Protein AF-A0A1G5ERD1-F1 (afdb_monomer_lite)

Structure (mmCIF, N/CA/C/O backbone):
data_AF-A0A1G5ERD1-F1
#
_entry.id   AF-A0A1G5ERD1-F1
#
loop_
_atom_site.group_PDB
_atom_site.id
_atom_site.type_symbol
_atom_site.label_atom_id
_atom_site.label_alt_id
_atom_site.label_comp_id
_atom_site.label_asym_id
_atom_site.label_entity_id
_atom_site.label_seq_id
_atom_site.pdbx_PDB_ins_code
_atom_site.Cartn_x
_atom_site.Cartn_y
_atom_site.Cartn_z
_atom_site.occupancy
_atom_site.B_iso_or_equiv
_atom_site.auth_seq_id
_atom_site.auth_comp_id
_atom_site.auth_asym_id
_atom_site.auth_atom_id
_atom_site.pdbx_PDB_model_num
ATOM 1 N N . MET A 1 1 ? -41.314 -7.643 -5.367 1.00 36.62 1 MET A N 1
ATOM 2 C CA . MET A 1 1 ? -40.187 -8.475 -4.897 1.00 36.62 1 MET A CA 1
ATOM 3 C C . MET A 1 1 ? -38.957 -7.588 -4.848 1.00 36.62 1 MET A C 1
ATOM 5 O O . MET A 1 1 ? -38.538 -7.130 -5.901 1.00 36.62 1 MET A O 1
ATOM 9 N N . LYS A 1 2 ? -38.443 -7.260 -3.657 1.00 39.53 2 LYS A N 1
ATOM 10 C CA . LYS A 1 2 ? -37.103 -6.669 -3.542 1.00 39.53 2 LYS A CA 1
ATOM 11 C C . LYS A 1 2 ? -36.121 -7.793 -3.861 1.00 39.53 2 LYS A C 1
ATOM 13 O O . LYS A 1 2 ? -36.218 -8.847 -3.242 1.00 39.53 2 LYS A O 1
ATOM 18 N N . SER A 1 3 ? -35.277 -7.614 -4.871 1.00 38.62 3 SER A N 1
ATOM 19 C CA . SER A 1 3 ? -34.188 -8.547 -5.144 1.00 38.62 3 SER A CA 1
ATOM 20 C C . SER A 1 3 ? -33.266 -8.548 -3.931 1.00 38.62 3 SER A C 1
ATOM 22 O O . SER A 1 3 ? -32.697 -7.508 -3.602 1.00 38.62 3 SER A O 1
ATOM 24 N N . GLU A 1 4 ? -33.150 -9.686 -3.255 1.00 46.94 4 GLU A N 1
ATOM 25 C CA . GLU A 1 4 ? -32.062 -9.937 -2.315 1.00 46.94 4 GLU A CA 1
ATOM 26 C C . GLU A 1 4 ? -30.774 -9.937 -3.142 1.00 46.94 4 GLU A C 1
ATOM 28 O O . GLU A 1 4 ? -30.426 -10.922 -3.793 1.00 46.94 4 GLU A O 1
ATOM 33 N N . GLY A 1 5 ? -30.133 -8.768 -3.219 1.00 47.47 5 GLY A N 1
ATOM 34 C CA . GLY A 1 5 ? -28.784 -8.648 -3.751 1.00 47.47 5 GLY A CA 1
ATOM 35 C C . GLY A 1 5 ? -27.838 -9.554 -2.958 1.00 47.47 5 GLY A C 1
ATOM 36 O O . GLY A 1 5 ? -28.141 -9.905 -1.812 1.00 47.47 5 GLY A O 1
ATOM 37 N N . PRO A 1 6 ? -26.714 -9.982 -3.551 1.00 52.47 6 PRO A N 1
ATOM 38 C CA . PRO A 1 6 ? -25.772 -10.851 -2.865 1.00 52.47 6 PRO A CA 1
ATOM 39 C C . PRO A 1 6 ? -25.321 -10.195 -1.555 1.00 52.47 6 PRO A C 1
ATOM 41 O O . PRO A 1 6 ? -24.731 -9.118 -1.555 1.00 52.47 6 PRO A O 1
ATOM 44 N N . ILE A 1 7 ? -25.612 -10.859 -0.434 1.00 71.62 7 ILE A N 1
ATOM 45 C CA . ILE A 1 7 ? -25.153 -10.450 0.894 1.00 71.62 7 ILE A CA 1
ATOM 46 C C . ILE A 1 7 ? -23.623 -10.396 0.855 1.00 71.62 7 ILE A C 1
ATOM 48 O O . ILE A 1 7 ? -22.967 -11.386 0.524 1.00 71.62 7 ILE A O 1
ATOM 52 N N . PHE A 1 8 ? -23.050 -9.237 1.174 1.00 88.12 8 PHE A N 1
ATOM 53 C CA . PHE A 1 8 ? -21.606 -9.055 1.223 1.00 88.12 8 PHE A CA 1
ATOM 54 C C . PHE A 1 8 ? -20.972 -9.997 2.265 1.00 88.12 8 PHE A C 1
ATOM 56 O O . PHE A 1 8 ? -21.160 -9.828 3.471 1.00 88.12 8 PHE A O 1
ATOM 63 N N . ASP A 1 9 ? -20.204 -10.992 1.808 1.00 93.81 9 ASP A N 1
ATOM 64 C CA . ASP A 1 9 ? -19.512 -11.938 2.691 1.00 93.81 9 ASP A CA 1
ATOM 65 C C . ASP A 1 9 ? -18.189 -11.346 3.209 1.00 93.81 9 ASP A C 1
ATOM 67 O O . ASP A 1 9 ? -17.162 -11.309 2.518 1.00 93.81 9 ASP A O 1
ATOM 71 N N . ILE A 1 10 ? -18.218 -10.900 4.467 1.00 95.44 10 ILE A N 1
ATOM 72 C CA . ILE A 1 10 ? -17.070 -10.316 5.170 1.00 95.44 10 ILE A CA 1
ATOM 73 C C . ILE A 1 10 ? -15.930 -11.334 5.350 1.00 95.44 10 ILE A C 1
ATOM 75 O O . ILE A 1 10 ? -14.756 -10.964 5.278 1.00 95.44 10 ILE A O 1
ATOM 79 N N . ASN A 1 11 ? -16.231 -12.617 5.561 1.00 95.25 11 ASN A N 1
ATOM 80 C CA . ASN A 1 11 ? -15.196 -13.625 5.794 1.00 95.25 11 ASN A CA 1
ATOM 81 C C . ASN A 1 11 ? -14.433 -13.937 4.505 1.00 95.25 11 ASN A C 1
ATOM 83 O O . ASN A 1 11 ? -13.198 -13.993 4.516 1.00 95.25 11 ASN A O 1
ATOM 87 N N . GLU A 1 12 ? -15.149 -14.083 3.387 1.00 95.75 12 GLU A N 1
ATOM 88 C CA . GLU A 1 12 ? -14.510 -14.256 2.081 1.00 95.75 12 GLU A CA 1
ATOM 89 C C . GLU A 1 12 ? -13.732 -12.995 1.683 1.00 95.75 12 GLU A C 1
ATOM 91 O O . GLU A 1 12 ? -12.603 -13.096 1.197 1.00 95.75 12 GLU A O 1
ATOM 96 N N . PHE A 1 13 ? -14.257 -11.799 1.982 1.00 96.69 13 PHE A N 1
ATOM 97 C CA . PHE A 1 13 ? -13.517 -10.549 1.811 1.00 96.69 13 PHE A CA 1
ATOM 98 C C . PHE A 1 13 ? -12.154 -10.588 2.521 1.00 96.69 13 PHE A C 1
ATOM 100 O O . PHE A 1 13 ? -11.119 -10.420 1.872 1.00 96.69 13 PHE A O 1
ATOM 107 N N . ILE A 1 14 ? -12.138 -10.867 3.831 1.00 96.56 14 ILE A N 1
ATOM 108 C CA . ILE A 1 14 ? -10.914 -10.889 4.651 1.00 96.56 14 ILE A CA 1
ATOM 109 C C . ILE A 1 14 ? -9.913 -11.922 4.128 1.00 96.56 14 ILE A C 1
ATOM 111 O O . ILE A 1 14 ? -8.711 -11.654 4.070 1.00 96.56 14 ILE A O 1
ATOM 115 N N . LYS A 1 15 ? -10.395 -13.098 3.719 1.00 94.94 15 LYS A N 1
ATOM 116 C CA . LYS A 1 15 ? -9.560 -14.158 3.144 1.00 94.94 15 LYS A CA 1
ATOM 117 C C . LYS A 1 15 ? -8.870 -13.715 1.850 1.00 94.94 15 LYS A C 1
ATOM 119 O O . LYS A 1 15 ? -7.717 -14.082 1.639 1.00 94.94 15 LYS A O 1
ATOM 124 N N . VAL A 1 16 ? -9.544 -12.925 1.013 1.00 95.06 16 VAL A N 1
ATOM 125 C CA . VAL A 1 16 ? -9.010 -12.439 -0.271 1.00 95.06 16 VAL A CA 1
ATOM 126 C C . VAL A 1 16 ? -8.024 -11.279 -0.105 1.00 95.06 16 VAL A C 1
ATOM 128 O O . VAL A 1 16 ? -7.072 -11.173 -0.889 1.00 95.06 16 VAL A O 1
ATOM 131 N N . VAL A 1 17 ? -8.255 -10.381 0.858 1.00 96.75 17 VAL A N 1
ATOM 132 C CA . VAL A 1 17 ? -7.428 -9.171 1.032 1.00 96.75 17 VAL A CA 1
ATOM 133 C C . VAL A 1 17 ? -6.271 -9.358 2.009 1.00 96.75 17 VAL A C 1
ATOM 135 O O . VAL A 1 17 ? -5.269 -8.653 1.898 1.00 96.75 17 VAL A O 1
ATOM 138 N N . GLY A 1 18 ? -6.380 -10.297 2.949 1.00 96.25 18 GLY A N 1
ATOM 139 C CA . GLY A 1 18 ? -5.345 -10.555 3.942 1.00 96.25 18 GLY A CA 1
ATOM 140 C C . GLY A 1 18 ? -4.094 -11.191 3.336 1.00 96.25 18 GLY A C 1
ATOM 141 O O . GLY A 1 18 ? -4.153 -12.270 2.749 1.00 96.25 18 GLY A O 1
ATOM 142 N N . ILE A 1 19 ? -2.933 -10.569 3.550 1.00 93.81 19 ILE A N 1
ATOM 143 C CA . ILE A 1 19 ? -1.634 -11.132 3.180 1.00 93.81 19 ILE A CA 1
ATOM 144 C C . ILE A 1 19 ? -1.072 -11.887 4.381 1.00 93.81 19 ILE A C 1
ATOM 146 O O . ILE A 1 19 ? -0.784 -11.322 5.437 1.00 93.81 19 ILE A O 1
ATOM 150 N N . LYS A 1 20 ? -0.925 -13.202 4.224 1.00 90.12 20 LYS A N 1
ATOM 151 C CA . LYS A 1 20 ? -0.370 -14.091 5.248 1.00 90.12 20 LYS A CA 1
ATOM 152 C C . LYS A 1 20 ? 0.878 -14.767 4.717 1.00 90.12 20 LYS A C 1
ATOM 154 O O . LYS A 1 20 ? 0.812 -15.422 3.677 1.00 90.12 20 LYS A O 1
ATOM 159 N N . ARG A 1 21 ? 1.967 -14.672 5.480 1.00 87.25 21 ARG A N 1
ATOM 160 C CA . ARG A 1 21 ? 3.176 -15.458 5.237 1.00 87.25 21 ARG A CA 1
ATOM 161 C C . ARG A 1 21 ? 2.872 -16.946 5.315 1.00 87.25 21 ARG A C 1
ATOM 163 O O . ARG A 1 21 ? 2.161 -17.411 6.208 1.00 87.25 21 ARG A O 1
ATOM 170 N N . GLU A 1 22 ? 3.432 -17.686 4.379 1.00 84.56 22 GLU A N 1
ATOM 171 C CA . GLU A 1 22 ? 3.429 -19.137 4.373 1.00 84.56 22 GLU A CA 1
ATOM 172 C C . GLU A 1 22 ? 4.562 -19.668 5.249 1.00 84.56 22 GLU A C 1
ATOM 174 O O . GLU A 1 22 ? 5.554 -18.986 5.497 1.00 84.56 22 GLU A O 1
ATOM 179 N N . LYS A 1 23 ? 4.451 -20.920 5.711 1.00 83.19 23 LYS A N 1
ATOM 180 C CA . LYS A 1 23 ? 5.480 -21.540 6.570 1.00 83.19 23 LYS A CA 1
ATOM 181 C C . LYS A 1 23 ? 6.877 -21.543 5.934 1.00 83.19 23 LYS A C 1
ATOM 183 O O . LYS A 1 23 ? 7.867 -21.553 6.655 1.00 83.19 23 LYS A O 1
ATOM 188 N N . LYS A 1 24 ? 6.943 -21.556 4.600 1.00 80.69 24 LYS A N 1
ATOM 189 C CA . LYS A 1 24 ? 8.184 -21.531 3.814 1.00 80.69 24 LYS A CA 1
ATOM 190 C C . LYS A 1 24 ? 8.764 -20.124 3.626 1.00 80.69 24 LYS A C 1
ATOM 192 O O . LYS A 1 24 ? 9.918 -20.017 3.227 1.00 80.69 24 LYS A O 1
ATOM 197 N N . ASP A 1 25 ? 7.997 -19.067 3.897 1.00 82.38 25 ASP A N 1
ATOM 198 C CA . ASP A 1 25 ? 8.463 -17.698 3.696 1.00 82.38 25 ASP A CA 1
ATOM 199 C C . ASP A 1 25 ? 9.428 -17.326 4.815 1.00 82.38 25 ASP A C 1
ATOM 201 O O . ASP A 1 25 ? 9.029 -17.202 5.975 1.00 82.38 25 ASP A O 1
ATOM 205 N N . THR A 1 26 ? 10.691 -17.069 4.484 1.00 84.44 26 THR A N 1
ATOM 206 C CA . THR A 1 26 ? 11.661 -16.500 5.438 1.00 84.44 26 THR A CA 1
ATOM 207 C C . THR A 1 26 ? 11.777 -14.980 5.321 1.00 84.44 26 THR A C 1
ATOM 209 O O . THR A 1 26 ? 12.588 -14.374 6.018 1.00 84.44 26 THR A O 1
ATOM 212 N N . CYS A 1 27 ? 11.000 -14.374 4.424 1.00 84.25 27 CYS A N 1
ATOM 213 C CA . CYS A 1 27 ? 11.093 -12.973 4.046 1.00 84.25 27 CYS A CA 1
ATOM 214 C C . CYS A 1 27 ? 10.067 -12.066 4.749 1.00 84.25 27 CYS A C 1
ATOM 216 O O . CYS A 1 27 ? 9.188 -12.547 5.468 1.00 84.25 27 CYS A O 1
ATOM 218 N N . GLU A 1 28 ? 10.209 -10.746 4.594 1.00 87.56 28 GLU A N 1
ATOM 219 C CA . GLU A 1 28 ? 9.214 -9.773 5.068 1.00 87.56 28 GLU A CA 1
ATOM 220 C C . GLU A 1 28 ? 7.888 -9.916 4.293 1.00 87.56 28 GLU A C 1
ATOM 222 O O . GLU A 1 28 ? 7.861 -10.456 3.186 1.00 87.56 28 GLU A O 1
ATOM 227 N N . PHE A 1 29 ? 6.772 -9.473 4.881 1.00 90.19 29 PHE A N 1
ATOM 228 C CA . PHE A 1 29 ? 5.437 -9.641 4.281 1.00 90.19 29 PHE A CA 1
ATOM 229 C C . PHE A 1 29 ? 5.320 -8.931 2.932 1.0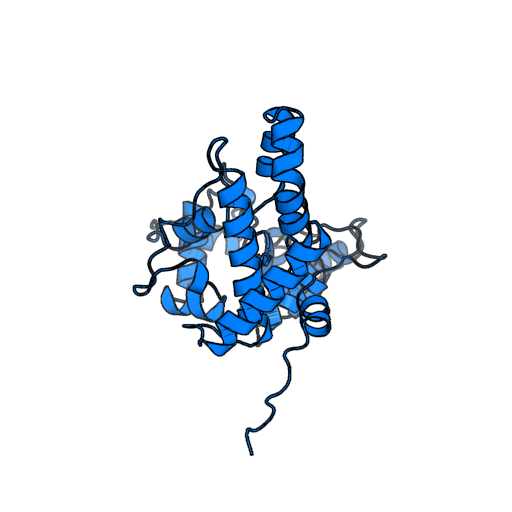0 90.19 29 PHE A C 1
ATOM 231 O O . PHE A 1 29 ? 4.645 -9.414 2.030 1.00 90.19 29 PHE A O 1
ATOM 238 N N . GLU A 1 30 ? 5.989 -7.797 2.806 1.00 89.31 30 GLU A N 1
ATOM 239 C CA . GLU A 1 30 ? 6.035 -6.939 1.638 1.00 89.31 30 GLU A CA 1
ATOM 240 C C . GLU A 1 30 ? 6.616 -7.708 0.451 1.00 89.31 30 GLU A C 1
ATOM 242 O O . GLU A 1 30 ? 6.049 -7.708 -0.632 1.00 89.31 30 GLU A O 1
ATOM 247 N N . VAL A 1 31 ? 7.698 -8.458 0.653 1.00 89.62 31 VAL A N 1
ATOM 248 C CA . VAL A 1 31 ? 8.398 -9.156 -0.435 1.00 89.62 31 VAL A CA 1
ATOM 249 C C . VAL A 1 31 ? 7.926 -10.600 -0.645 1.00 89.62 31 VAL A C 1
ATOM 251 O O . VAL A 1 31 ? 8.572 -11.346 -1.379 1.00 89.62 31 VAL A O 1
ATOM 254 N N . CYS A 1 32 ? 6.827 -11.026 -0.015 1.00 91.44 32 CYS A N 1
ATOM 255 C CA . CYS A 1 32 ? 6.289 -12.374 -0.215 1.00 91.44 32 CYS A CA 1
ATOM 256 C C . CYS A 1 32 ? 5.595 -12.528 -1.582 1.00 91.44 32 CYS A C 1
ATOM 258 O O . CYS A 1 32 ? 5.207 -11.548 -2.222 1.00 91.44 32 CYS A O 1
ATOM 260 N N . GLU A 1 33 ? 5.386 -13.775 -2.015 1.00 91.56 33 GLU A N 1
ATOM 261 C CA . GLU A 1 33 ? 4.683 -14.089 -3.270 1.00 91.56 33 GLU A CA 1
ATOM 262 C C . GLU A 1 33 ? 3.277 -13.472 -3.294 1.00 91.56 33 GLU A C 1
ATOM 264 O O . GLU A 1 33 ? 2.935 -12.752 -4.230 1.00 91.56 33 GLU A O 1
ATOM 269 N N . LYS A 1 34 ? 2.509 -13.633 -2.208 1.00 92.06 34 LYS A N 1
ATOM 270 C CA . LYS A 1 34 ? 1.136 -13.112 -2.092 1.00 92.06 34 LYS A CA 1
ATOM 271 C C . LYS A 1 34 ? 1.041 -11.595 -2.191 1.00 92.06 34 LYS A C 1
ATOM 273 O O . LYS A 1 34 ? 0.055 -11.080 -2.715 1.00 92.06 34 LYS A O 1
ATOM 278 N N . ALA A 1 35 ? 2.035 -10.865 -1.687 1.00 92.94 35 ALA A N 1
ATOM 279 C CA . ALA A 1 35 ? 2.071 -9.415 -1.835 1.00 92.94 35 ALA A CA 1
ATOM 280 C C . ALA A 1 35 ? 2.231 -9.034 -3.315 1.00 92.94 35 ALA A C 1
ATOM 282 O O . ALA A 1 35 ? 1.465 -8.208 -3.812 1.00 92.94 35 ALA A O 1
ATOM 283 N N . MET A 1 36 ? 3.122 -9.711 -4.048 1.00 93.88 36 MET A N 1
ATOM 284 C CA . MET A 1 36 ? 3.298 -9.498 -5.490 1.00 93.88 36 MET A CA 1
ATOM 285 C C . MET A 1 36 ? 2.070 -9.929 -6.303 1.00 93.88 36 MET A C 1
ATOM 287 O O . MET A 1 36 ? 1.649 -9.208 -7.204 1.00 93.88 36 MET A O 1
ATOM 291 N N . GLU A 1 37 ? 1.453 -11.065 -5.974 1.00 92.81 37 GLU A N 1
ATOM 292 C CA . GLU A 1 37 ? 0.194 -11.513 -6.589 1.00 92.81 37 GLU A CA 1
ATOM 293 C C . GLU A 1 37 ? -0.935 -10.506 -6.354 1.00 92.81 37 GLU A C 1
ATOM 295 O O . GLU A 1 37 ? -1.744 -10.245 -7.246 1.00 92.81 37 GLU A O 1
ATOM 300 N N . SER A 1 38 ? -0.975 -9.870 -5.176 1.00 93.31 38 SER A N 1
ATOM 301 C CA . SER A 1 38 ? -1.969 -8.835 -4.888 1.00 93.31 38 SER A CA 1
ATOM 302 C C . SER A 1 38 ? -1.866 -7.642 -5.842 1.00 93.31 38 SER A C 1
ATOM 304 O O . SER A 1 38 ? -2.889 -7.033 -6.153 1.00 93.31 38 SER A O 1
ATOM 306 N N . TYR A 1 39 ? -0.674 -7.349 -6.373 1.00 93.25 39 TYR A N 1
ATOM 307 C CA . TYR A 1 39 ? -0.472 -6.271 -7.340 1.00 93.25 39 TYR A CA 1
ATOM 308 C C . TYR A 1 39 ? -1.073 -6.575 -8.700 1.00 93.25 39 TYR A C 1
ATOM 310 O O . TYR A 1 39 ? -1.522 -5.656 -9.370 1.00 93.25 39 TYR A O 1
ATOM 318 N N . GLN A 1 40 ? -1.207 -7.843 -9.087 1.00 91.81 40 GLN A N 1
ATOM 319 C CA . GLN A 1 40 ? -1.880 -8.200 -10.341 1.00 91.81 40 GLN A CA 1
ATOM 320 C C . GLN A 1 40 ? -3.383 -7.858 -10.328 1.00 91.81 40 GLN A C 1
ATOM 322 O O . GLN A 1 40 ? -4.023 -7.859 -11.377 1.00 91.81 40 GLN A O 1
ATOM 327 N N . LYS A 1 41 ? -3.951 -7.515 -9.159 1.00 91.81 41 LYS A N 1
ATOM 328 C CA . LYS A 1 41 ? -5.316 -6.978 -9.027 1.00 91.81 41 LYS A CA 1
ATOM 329 C C . LYS A 1 41 ? -5.429 -5.515 -9.492 1.00 91.81 41 LYS A C 1
ATOM 331 O O . LYS A 1 41 ? -6.538 -5.016 -9.649 1.00 91.81 41 LYS A O 1
ATOM 336 N N . TYR A 1 42 ? -4.305 -4.830 -9.703 1.00 93.44 42 TYR A N 1
ATOM 337 C CA . TYR A 1 42 ? -4.240 -3.420 -10.073 1.00 93.44 42 TYR A CA 1
ATOM 338 C C . TYR A 1 42 ? -4.290 -3.281 -11.597 1.00 93.44 42 TYR A C 1
ATOM 340 O O . TYR A 1 42 ? -3.564 -4.012 -12.278 1.00 93.44 42 TYR A O 1
ATOM 348 N N . PRO A 1 43 ? -5.075 -2.338 -12.154 1.00 91.56 43 PRO A N 1
ATOM 349 C CA . PRO A 1 43 ? -5.179 -2.145 -13.600 1.00 91.56 43 PRO A CA 1
ATOM 350 C C . PRO A 1 43 ? -3.825 -2.052 -14.323 1.00 91.56 43 PRO A C 1
ATOM 352 O O . PRO A 1 43 ? -3.603 -2.762 -15.306 1.00 91.56 43 PRO A O 1
ATOM 355 N N . CYS A 1 44 ? -2.888 -1.271 -13.781 1.00 89.81 44 CYS A N 1
ATOM 356 C CA . CYS A 1 44 ? -1.553 -1.057 -14.352 1.00 89.81 44 CYS A CA 1
ATOM 357 C C . CYS A 1 44 ? -0.656 -2.308 -14.372 1.00 89.81 44 CYS A C 1
ATOM 359 O O . CYS A 1 44 ? 0.262 -2.409 -15.192 1.00 89.81 44 CYS A O 1
ATOM 361 N N . TYR A 1 45 ? -0.920 -3.278 -13.492 1.00 91.38 45 TYR A N 1
ATOM 362 C CA . TYR A 1 45 ? -0.110 -4.489 -13.352 1.00 91.38 45 TYR A CA 1
ATOM 363 C C . TYR A 1 45 ? -0.851 -5.769 -13.755 1.00 91.38 45 TYR A C 1
ATOM 365 O O . TYR A 1 45 ? -0.294 -6.861 -13.671 1.00 91.38 45 TYR A O 1
ATOM 373 N N . ALA A 1 46 ? -2.084 -5.662 -14.253 1.00 87.06 46 ALA A N 1
ATOM 374 C CA . ALA A 1 46 ? -2.892 -6.819 -14.631 1.00 87.06 46 ALA A CA 1
ATOM 375 C C . ALA A 1 46 ? -2.343 -7.578 -15.856 1.00 87.06 46 ALA A C 1
ATOM 377 O O . ALA A 1 46 ? -2.634 -8.760 -16.037 1.00 87.06 46 ALA A O 1
ATOM 378 N N . LYS A 1 47 ? -1.562 -6.916 -16.726 1.00 87.12 47 LYS A N 1
ATOM 379 C CA . LYS A 1 47 ? -1.040 -7.505 -17.972 1.00 87.12 47 LYS A CA 1
ATOM 380 C C . LYS A 1 47 ? 0.472 -7.356 -18.087 1.00 87.12 47 LYS A C 1
ATOM 382 O O . LYS A 1 47 ? 1.015 -6.266 -17.950 1.00 87.12 47 LYS A O 1
ATOM 387 N N . GLY A 1 48 ? 1.154 -8.457 -18.404 1.00 89.69 48 GLY A N 1
ATOM 388 C CA . GLY A 1 48 ? 2.601 -8.479 -18.649 1.00 89.69 48 GLY A CA 1
ATOM 389 C C . GLY A 1 48 ? 3.474 -8.466 -17.392 1.00 89.69 48 GLY A C 1
ATOM 390 O O . GLY A 1 48 ? 4.684 -8.655 -17.515 1.00 89.69 48 GLY A O 1
ATOM 391 N N . TRP A 1 49 ? 2.876 -8.304 -16.208 1.00 94.62 49 TRP A N 1
ATOM 392 C CA . TRP A 1 49 ? 3.557 -8.387 -14.922 1.00 94.62 49 TRP A CA 1
ATOM 393 C C . TRP A 1 49 ? 3.330 -9.740 -14.258 1.00 94.62 49 TRP A C 1
ATOM 395 O O . TRP A 1 49 ? 2.226 -10.289 -14.289 1.00 94.62 49 TRP A O 1
ATOM 405 N N . ARG A 1 50 ? 4.377 -10.273 -13.632 1.00 94.88 50 ARG A N 1
ATOM 406 C CA . ARG A 1 50 ? 4.303 -11.527 -12.878 1.00 94.88 50 ARG A CA 1
ATOM 407 C C . ARG A 1 50 ? 5.233 -11.507 -11.666 1.00 94.88 50 ARG A C 1
ATOM 409 O O . ARG A 1 50 ? 6.316 -10.920 -11.760 1.00 94.88 50 ARG A O 1
ATOM 416 N N . PRO A 1 51 ? 4.861 -12.174 -10.565 1.00 93.75 51 PRO A N 1
ATOM 417 C CA . PRO A 1 51 ? 5.785 -12.465 -9.483 1.00 93.75 51 PRO A CA 1
ATOM 418 C C . PRO A 1 51 ? 6.944 -13.334 -9.980 1.00 93.75 51 PRO A C 1
ATOM 420 O O . PRO A 1 51 ? 6.761 -14.267 -10.767 1.00 93.75 51 PRO A O 1
ATOM 423 N N . VAL A 1 52 ? 8.154 -13.042 -9.515 1.00 91.56 52 VAL A N 1
ATOM 424 C CA . VAL A 1 52 ? 9.314 -13.924 -9.663 1.00 91.56 52 VAL A CA 1
ATOM 425 C C . VAL A 1 52 ? 10.058 -14.009 -8.350 1.00 91.56 52 VAL A C 1
ATOM 427 O O . VAL A 1 52 ? 10.351 -12.989 -7.732 1.00 91.56 52 VAL A O 1
ATOM 430 N N . GLN A 1 53 ? 10.409 -15.226 -7.946 1.00 89.75 53 GLN A N 1
ATOM 431 C CA . GLN A 1 53 ? 11.295 -15.427 -6.811 1.00 89.75 53 GLN A CA 1
ATOM 432 C C . GLN A 1 53 ? 12.669 -14.833 -7.139 1.00 89.75 53 GLN A C 1
ATOM 434 O O . GLN A 1 53 ? 13.333 -15.248 -8.099 1.00 89.75 53 GLN A O 1
ATOM 439 N N . PHE A 1 54 ? 13.082 -13.847 -6.351 1.00 89.38 54 PHE A N 1
ATOM 440 C CA . PHE A 1 54 ? 14.332 -13.130 -6.520 1.00 89.38 54 PHE A CA 1
ATOM 441 C C . PHE A 1 54 ? 14.760 -12.498 -5.193 1.00 89.38 54 PHE A C 1
ATOM 443 O O . PHE A 1 54 ? 14.119 -11.580 -4.697 1.00 89.38 54 PHE A O 1
ATOM 450 N N . GLN A 1 55 ? 15.867 -12.979 -4.623 1.00 84.31 55 GLN A N 1
ATOM 451 C CA . GLN A 1 55 ? 16.359 -12.515 -3.318 1.00 84.31 55 GLN A CA 1
ATOM 452 C C . GLN A 1 55 ? 17.386 -11.375 -3.411 1.00 84.31 55 GLN A C 1
ATOM 454 O O . GLN A 1 55 ? 18.015 -11.020 -2.416 1.00 84.31 55 GLN A O 1
ATOM 459 N N . GLY A 1 56 ? 17.625 -10.843 -4.611 1.00 83.62 56 GLY A N 1
ATOM 460 C CA . GLY A 1 56 ? 18.432 -9.640 -4.803 1.00 83.62 56 GLY A CA 1
ATOM 461 C C . GLY A 1 56 ? 17.585 -8.373 -4.689 1.00 83.62 56 GLY A C 1
ATOM 462 O O . GLY A 1 56 ? 16.361 -8.425 -4.606 1.00 83.62 56 GLY A O 1
ATOM 463 N N . SER A 1 57 ? 18.234 -7.212 -4.731 1.00 85.38 57 SER A N 1
ATOM 464 C CA . SER A 1 57 ? 17.524 -5.933 -4.845 1.00 85.38 57 SER A CA 1
ATOM 465 C C . SER A 1 57 ? 16.990 -5.706 -6.267 1.00 85.38 57 SER A C 1
ATOM 467 O O . SER A 1 57 ? 17.493 -6.299 -7.220 1.00 85.38 57 SER A O 1
ATOM 469 N N . VAL A 1 58 ? 16.035 -4.784 -6.442 1.00 88.56 58 VAL A N 1
ATOM 470 C CA . VAL A 1 58 ? 15.604 -4.313 -7.779 1.00 88.56 58 VAL A CA 1
ATOM 471 C C . VAL A 1 58 ? 16.806 -3.870 -8.626 1.00 88.56 58 VAL A C 1
ATOM 473 O O . VAL A 1 58 ? 16.888 -4.206 -9.802 1.00 88.56 58 VAL A O 1
ATOM 476 N N . PHE A 1 59 ? 17.795 -3.221 -8.004 1.00 86.81 59 PHE A N 1
ATOM 477 C CA . PHE A 1 59 ? 19.065 -2.884 -8.648 1.00 86.81 59 PHE A CA 1
ATOM 478 C C . PHE A 1 59 ? 19.787 -4.136 -9.176 1.00 86.81 59 PHE A C 1
ATOM 480 O O . PHE A 1 59 ? 20.133 -4.208 -10.349 1.00 86.81 59 PHE A O 1
ATOM 487 N N . ASN A 1 60 ? 19.949 -5.182 -8.357 1.00 87.44 60 ASN A N 1
ATOM 488 C CA . ASN A 1 60 ? 20.544 -6.435 -8.839 1.00 87.44 60 ASN A CA 1
ATOM 489 C C . ASN A 1 60 ? 19.737 -7.043 -9.992 1.00 87.44 60 ASN A C 1
ATOM 491 O O . ASN A 1 60 ? 20.321 -7.615 -10.906 1.00 87.44 60 ASN A O 1
ATOM 495 N N . TYR A 1 61 ? 18.410 -6.912 -9.980 1.00 88.19 61 TYR A N 1
ATOM 496 C CA . TYR A 1 61 ? 17.589 -7.412 -11.077 1.00 88.19 61 TYR A CA 1
ATOM 497 C C . TYR A 1 61 ? 17.874 -6.688 -12.397 1.00 88.19 61 TYR A C 1
ATOM 499 O O . TYR A 1 61 ? 17.882 -7.334 -13.439 1.00 88.19 61 TYR A O 1
ATOM 507 N N . PHE A 1 62 ? 18.127 -5.380 -12.385 1.00 86.44 62 PHE A N 1
ATOM 508 C CA . PHE A 1 62 ? 18.428 -4.636 -13.610 1.00 86.44 62 PHE A CA 1
ATOM 509 C C . PHE A 1 62 ? 19.824 -4.924 -14.165 1.00 86.44 62 PHE A C 1
ATOM 511 O O . PHE A 1 62 ? 19.975 -4.981 -15.385 1.00 86.44 62 PHE A O 1
ATOM 518 N N . HIS A 1 63 ? 20.811 -5.183 -13.304 1.00 84.44 63 HIS A N 1
ATOM 519 C CA . HIS A 1 63 ? 22.221 -5.209 -13.728 1.00 84.44 63 HIS A CA 1
ATOM 520 C C . HIS A 1 63 ? 22.864 -6.586 -13.770 1.00 84.44 63 HIS A C 1
ATOM 522 O O . HIS A 1 63 ? 23.870 -6.753 -14.450 1.00 84.44 63 HIS A O 1
ATOM 528 N N . CYS A 1 64 ? 22.298 -7.579 -13.090 1.00 87.31 64 CYS A N 1
ATOM 529 C CA . CYS A 1 64 ? 22.836 -8.928 -13.168 1.00 87.31 64 CYS A CA 1
ATOM 530 C C . CYS A 1 64 ? 22.480 -9.598 -14.502 1.00 87.31 64 CYS A C 1
ATOM 532 O O . CYS A 1 64 ? 21.368 -9.417 -15.022 1.00 87.31 64 CYS A O 1
ATOM 534 N N . THR A 1 65 ? 23.392 -10.432 -15.004 1.00 87.69 65 THR A N 1
ATOM 535 C CA . THR A 1 65 ? 23.142 -11.378 -16.103 1.00 87.69 65 THR A CA 1
ATOM 536 C C . THR A 1 65 ? 22.072 -12.398 -15.714 1.00 87.69 65 THR A C 1
ATOM 538 O O . THR A 1 65 ? 21.685 -12.514 -14.547 1.00 87.69 65 THR A O 1
ATOM 541 N N . GLU A 1 66 ? 21.551 -13.159 -16.676 1.00 85.50 66 GLU A N 1
ATOM 542 C CA . GLU A 1 66 ? 20.557 -14.186 -16.359 1.00 85.50 66 GLU A CA 1
ATOM 543 C C . GLU A 1 66 ? 21.143 -15.272 -15.437 1.00 85.50 66 GLU A C 1
ATOM 545 O O . GLU A 1 66 ? 20.482 -15.714 -14.492 1.00 85.50 66 GLU A O 1
ATOM 550 N N . GLU A 1 67 ? 22.400 -15.655 -15.663 1.00 87.69 67 GLU A N 1
ATOM 551 C CA . GLU A 1 67 ? 23.166 -16.593 -14.841 1.00 87.69 67 GLU A CA 1
ATOM 552 C C . GLU A 1 67 ? 23.325 -16.076 -13.408 1.00 87.69 67 GLU A C 1
ATOM 554 O O . GLU A 1 67 ? 23.016 -16.782 -12.444 1.00 87.69 67 GLU A O 1
ATOM 559 N N . GLU A 1 68 ? 23.722 -14.814 -13.246 1.00 88.75 68 GLU A N 1
ATOM 560 C CA . GLU A 1 68 ? 23.841 -14.183 -11.933 1.00 88.75 68 GLU A CA 1
ATOM 561 C C . GLU A 1 68 ? 22.483 -14.098 -11.229 1.00 88.75 68 GLU A C 1
ATOM 563 O O . GLU A 1 68 ? 22.387 -14.398 -10.036 1.00 88.75 68 GLU A O 1
ATOM 568 N N . ARG A 1 69 ? 21.402 -13.777 -11.956 1.00 87.25 69 ARG A N 1
ATOM 569 C CA . ARG A 1 69 ? 20.038 -13.753 -11.401 1.00 87.25 69 ARG A CA 1
ATOM 570 C C . ARG A 1 69 ? 19.602 -15.120 -10.883 1.00 87.25 69 ARG A C 1
ATOM 572 O O . ARG A 1 69 ? 18.934 -15.184 -9.849 1.00 87.25 69 ARG A O 1
ATOM 579 N N . LYS A 1 70 ? 19.992 -16.216 -11.547 1.00 85.38 70 LYS A N 1
ATOM 580 C CA . LYS A 1 70 ? 19.704 -17.588 -11.082 1.00 85.38 70 LYS A CA 1
ATOM 581 C C . LYS A 1 70 ? 20.331 -17.859 -9.710 1.00 85.38 70 LYS A C 1
ATOM 583 O O . LYS A 1 70 ? 19.686 -18.500 -8.882 1.00 85.38 70 LYS A O 1
ATOM 588 N N . SER A 1 71 ? 21.502 -17.286 -9.411 1.00 86.06 71 SER A N 1
ATOM 589 C CA . SER A 1 71 ? 22.147 -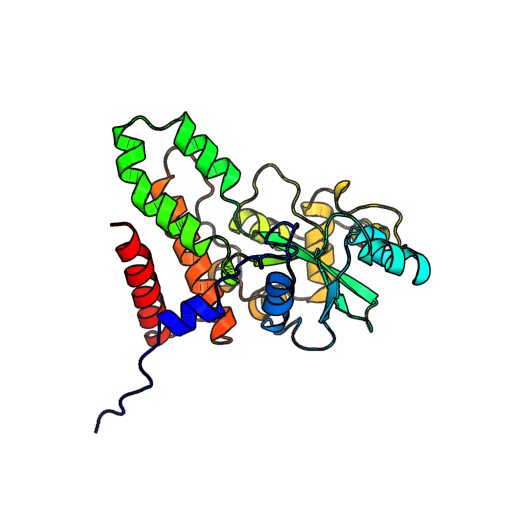17.427 -8.094 1.00 86.06 71 SER A CA 1
ATOM 590 C C . SER A 1 71 ? 21.338 -16.807 -6.942 1.00 86.06 71 SER A C 1
ATOM 592 O O . SER A 1 71 ? 21.389 -17.294 -5.811 1.00 86.06 71 SER A O 1
ATOM 594 N N . PHE A 1 72 ? 20.532 -15.771 -7.210 1.00 82.69 72 PHE A N 1
ATOM 595 C CA . PHE A 1 72 ? 19.687 -15.139 -6.191 1.00 82.69 72 PHE A CA 1
ATOM 596 C C . PHE A 1 72 ? 18.469 -15.980 -5.809 1.00 82.69 72 PHE A C 1
ATOM 598 O O . PHE A 1 72 ? 17.868 -15.716 -4.774 1.00 82.69 72 PHE A O 1
ATOM 605 N N . LYS A 1 73 ? 18.104 -17.007 -6.583 1.00 73.12 73 LYS A N 1
ATOM 606 C CA . LYS A 1 73 ? 17.012 -17.921 -6.208 1.00 73.12 73 LYS A CA 1
ATOM 607 C C . LYS A 1 73 ? 17.413 -18.887 -5.088 1.00 73.12 73 LYS A C 1
ATOM 609 O O . LYS A 1 73 ? 16.556 -19.311 -4.323 1.00 73.12 73 LYS A O 1
ATOM 614 N N . ALA A 1 74 ? 18.707 -19.195 -4.971 1.00 62.81 74 ALA A N 1
ATOM 615 C CA . ALA A 1 74 ? 19.239 -20.262 -4.118 1.00 62.81 74 ALA A CA 1
ATOM 616 C C . ALA A 1 74 ? 19.730 -19.808 -2.725 1.00 62.81 74 ALA A C 1
ATOM 618 O O . ALA A 1 74 ? 20.267 -20.617 -1.970 1.00 62.81 74 ALA A O 1
ATOM 619 N N . LYS A 1 75 ? 19.605 -18.522 -2.368 1.00 65.06 75 LYS A N 1
ATOM 620 C CA . LYS A 1 75 ? 20.141 -17.982 -1.103 1.00 65.06 75 LYS A CA 1
ATOM 621 C C . LYS A 1 75 ? 19.210 -18.246 0.100 1.00 65.06 75 LYS A C 1
ATOM 623 O O . LYS A 1 75 ? 18.058 -18.651 -0.049 1.00 65.06 75 LYS A O 1
ATOM 628 N N . LYS A 1 76 ? 19.741 -18.013 1.313 1.00 55.06 76 LYS A N 1
ATOM 629 C CA . LYS A 1 76 ? 19.112 -18.256 2.635 1.00 55.06 76 LYS A CA 1
ATOM 630 C C . LYS A 1 76 ? 17.754 -17.563 2.843 1.00 55.06 76 LYS A C 1
ATOM 632 O O . LYS A 1 76 ? 17.006 -17.985 3.717 1.00 55.06 76 LYS A O 1
ATOM 637 N N . TYR A 1 77 ? 17.450 -16.509 2.085 1.00 57.59 77 TYR A N 1
ATOM 638 C CA . TYR A 1 77 ? 16.203 -15.749 2.178 1.00 57.59 77 TYR A CA 1
ATOM 639 C C . TYR A 1 77 ? 15.139 -16.370 1.259 1.00 57.59 77 TYR A C 1
ATOM 641 O O . TYR A 1 77 ? 14.631 -15.730 0.337 1.00 57.59 77 TYR A O 1
ATOM 649 N N . LEU A 1 78 ? 14.865 -17.660 1.468 1.00 57.88 78 LEU A N 1
ATOM 650 C CA . LEU A 1 78 ? 13.953 -18.473 0.667 1.00 57.88 78 LEU A CA 1
ATOM 651 C C . LEU A 1 78 ? 12.588 -17.767 0.536 1.00 57.88 78 LEU A C 1
ATOM 653 O O . LEU A 1 78 ? 11.790 -17.742 1.469 1.00 57.88 78 LEU A O 1
ATOM 657 N N . GLY A 1 79 ? 12.336 -17.158 -0.630 1.00 68.81 79 GLY A N 1
ATOM 658 C CA . GLY A 1 79 ? 11.007 -16.650 -0.991 1.00 68.81 79 GLY A CA 1
ATOM 659 C C . GLY A 1 79 ? 10.809 -15.133 -1.054 1.00 68.81 79 GLY A C 1
ATOM 660 O O . GLY A 1 79 ? 9.659 -14.715 -1.093 1.00 68.81 79 GLY A O 1
ATOM 661 N N . ALA A 1 80 ? 11.851 -14.293 -1.093 1.00 86.94 80 ALA A N 1
ATOM 662 C CA . ALA A 1 80 ? 11.643 -12.912 -1.558 1.00 86.94 80 ALA A CA 1
ATOM 663 C C . ALA A 1 80 ? 11.273 -12.900 -3.052 1.00 86.94 80 ALA A C 1
ATOM 665 O O . ALA A 1 80 ? 11.832 -13.670 -3.841 1.00 86.94 80 ALA A O 1
ATOM 666 N N . HIS A 1 81 ? 10.329 -12.041 -3.421 1.00 92.06 81 HIS A N 1
ATOM 667 C CA . HIS A 1 81 ? 9.809 -11.896 -4.772 1.00 92.06 81 HIS A CA 1
ATOM 668 C C . HIS A 1 81 ? 9.946 -10.458 -5.268 1.00 92.06 81 HIS A C 1
ATOM 670 O O . HIS A 1 81 ? 9.985 -9.508 -4.491 1.00 92.06 81 HIS A O 1
ATOM 676 N N . LEU A 1 82 ? 9.986 -10.317 -6.589 1.00 93.56 82 LEU A N 1
ATOM 677 C CA . LEU A 1 82 ? 9.778 -9.059 -7.296 1.00 93.56 82 LEU A CA 1
ATOM 678 C C . LEU A 1 82 ? 8.587 -9.207 -8.238 1.00 93.56 82 LEU A C 1
ATOM 680 O O . LEU A 1 82 ? 8.307 -10.305 -8.726 1.00 93.56 82 LEU A O 1
ATOM 684 N N . LEU A 1 83 ? 7.934 -8.094 -8.551 1.00 95.06 83 LEU A N 1
ATOM 685 C CA . LEU A 1 83 ? 6.962 -8.018 -9.632 1.00 95.06 83 LEU A CA 1
ATOM 686 C C . LEU A 1 83 ? 7.678 -7.533 -10.893 1.00 95.06 83 LEU A C 1
ATOM 688 O O . LEU A 1 83 ? 8.211 -6.428 -10.909 1.00 95.06 83 LEU A O 1
ATOM 692 N N . VAL A 1 84 ? 7.717 -8.343 -11.951 1.00 94.12 84 VAL A N 1
ATOM 693 C CA . VAL A 1 84 ? 8.529 -8.039 -13.143 1.00 94.12 84 VAL A CA 1
ATOM 694 C C . VAL A 1 84 ? 7.703 -7.992 -14.410 1.00 94.12 84 VAL A C 1
ATOM 696 O O . VAL A 1 84 ? 6.794 -8.800 -14.597 1.00 94.12 84 VAL A O 1
ATOM 699 N N . ASN A 1 85 ? 8.076 -7.088 -15.309 1.00 92.50 85 ASN A N 1
ATOM 700 C CA . ASN A 1 85 ? 7.551 -6.996 -16.659 1.00 92.50 85 ASN A CA 1
ATOM 701 C C . ASN A 1 85 ? 8.665 -7.280 -17.665 1.00 92.50 85 ASN A C 1
ATOM 703 O O . ASN A 1 85 ? 9.591 -6.490 -17.845 1.00 92.50 85 ASN A O 1
ATOM 707 N N . ASN A 1 86 ? 8.567 -8.420 -18.349 1.00 82.62 86 ASN A N 1
ATOM 708 C CA . ASN A 1 86 ? 9.605 -8.856 -19.284 1.00 82.62 86 ASN A CA 1
ATOM 709 C C . ASN A 1 86 ? 9.730 -7.918 -20.502 1.00 82.62 86 ASN A C 1
ATOM 711 O O . ASN A 1 86 ? 10.828 -7.759 -21.029 1.00 82.62 86 ASN A O 1
ATOM 715 N N . LYS A 1 87 ? 8.627 -7.300 -20.956 1.00 85.00 87 LYS A N 1
ATOM 716 C CA . LYS A 1 87 ? 8.611 -6.451 -22.160 1.00 85.00 87 LYS A CA 1
ATOM 717 C C . LYS A 1 87 ? 9.300 -5.114 -21.904 1.00 85.00 87 LYS A C 1
ATOM 719 O O . LYS A 1 87 ? 10.115 -4.690 -22.716 1.00 85.00 87 LYS A O 1
ATOM 724 N N . SER A 1 88 ? 8.988 -4.466 -20.783 1.00 82.06 88 SER A N 1
ATOM 725 C CA . SER A 1 88 ? 9.632 -3.205 -20.391 1.00 82.06 88 SER A CA 1
ATOM 726 C C . SER A 1 88 ? 10.959 -3.406 -19.656 1.00 82.06 88 SER A C 1
ATOM 728 O O . SER A 1 88 ? 11.663 -2.432 -19.414 1.00 82.06 88 SER A O 1
ATOM 730 N N . LYS A 1 89 ? 11.308 -4.654 -19.306 1.00 83.50 89 LYS A N 1
ATOM 731 C CA . LYS A 1 89 ? 12.468 -5.016 -18.473 1.00 83.50 89 LYS A CA 1
ATOM 732 C C . LYS A 1 89 ? 12.480 -4.304 -17.111 1.00 83.50 89 LYS A C 1
ATOM 734 O O . LYS A 1 89 ? 13.542 -4.121 -16.524 1.00 83.50 89 LYS A O 1
ATOM 739 N N . ILE A 1 90 ? 11.305 -3.936 -16.595 1.00 89.12 90 ILE A N 1
ATOM 740 C CA . ILE A 1 90 ? 11.153 -3.290 -15.285 1.00 89.12 90 ILE A CA 1
ATOM 741 C C . ILE A 1 90 ? 10.808 -4.326 -14.212 1.00 89.12 90 ILE A C 1
ATOM 743 O O . ILE A 1 90 ? 10.119 -5.313 -14.467 1.00 89.12 90 ILE A O 1
ATOM 747 N N . ALA A 1 91 ? 11.295 -4.081 -13.001 1.00 92.44 91 ALA A N 1
ATOM 748 C CA . ALA A 1 91 ? 11.030 -4.841 -11.798 1.00 92.44 91 ALA A CA 1
ATOM 749 C C . ALA A 1 91 ? 10.622 -3.877 -10.687 1.00 92.44 91 ALA A C 1
ATOM 751 O O . ALA A 1 91 ? 11.202 -2.802 -10.556 1.00 92.44 91 ALA A O 1
ATOM 752 N N . LEU A 1 92 ? 9.637 -4.273 -9.894 1.00 93.69 92 LEU A N 1
ATOM 753 C CA . LEU A 1 92 ? 9.153 -3.544 -8.734 1.00 93.69 92 LEU A CA 1
ATOM 754 C C . LEU A 1 92 ? 9.314 -4.423 -7.498 1.00 93.69 92 LEU A C 1
ATOM 756 O O . LEU A 1 92 ? 9.167 -5.646 -7.550 1.00 93.69 92 LEU A O 1
ATOM 760 N N . THR A 1 93 ? 9.619 -3.768 -6.389 1.00 91.81 93 THR A N 1
ATOM 761 C CA . THR A 1 93 ? 9.496 -4.330 -5.047 1.00 91.81 93 THR A CA 1
ATOM 762 C C . THR A 1 93 ? 8.173 -3.869 -4.441 1.00 91.81 93 THR A C 1
ATOM 764 O O . THR A 1 93 ? 7.404 -3.133 -5.060 1.00 91.81 93 THR A O 1
ATOM 767 N N . ALA A 1 94 ? 7.907 -4.310 -3.227 1.00 89.69 94 ALA A N 1
ATOM 768 C CA . ALA A 1 94 ? 6.777 -3.903 -2.424 1.00 89.69 94 ALA A CA 1
ATOM 769 C C . ALA A 1 94 ? 7.215 -2.975 -1.300 1.00 89.69 94 ALA A C 1
ATOM 771 O O . ALA A 1 94 ? 8.323 -3.104 -0.776 1.00 89.69 94 ALA A O 1
ATOM 772 N N . ASP A 1 95 ? 6.309 -2.100 -0.893 1.00 91.75 95 ASP A N 1
ATOM 773 C CA . ASP A 1 95 ? 6.447 -1.298 0.309 1.00 91.75 95 ASP A CA 1
ATOM 774 C C . ASP A 1 95 ? 5.101 -1.180 1.032 1.00 91.75 95 ASP A C 1
ATOM 776 O O . ASP A 1 95 ? 4.032 -1.282 0.419 1.00 91.75 95 ASP A O 1
ATOM 780 N N . ILE A 1 96 ? 5.158 -0.954 2.341 1.00 94.12 96 ILE A N 1
ATOM 781 C CA . ILE A 1 96 ? 3.980 -0.656 3.152 1.00 94.12 96 ILE A CA 1
ATOM 782 C C . ILE A 1 96 ? 3.615 0.804 2.955 1.00 94.12 96 ILE A C 1
ATOM 784 O O . ILE A 1 96 ? 4.466 1.676 3.074 1.00 94.12 96 ILE A O 1
ATOM 788 N N . LEU A 1 97 ? 2.348 1.105 2.699 1.00 94.50 97 LEU A N 1
ATOM 789 C CA . LEU A 1 97 ? 1.906 2.477 2.496 1.00 94.50 97 LEU A CA 1
ATOM 790 C C . LEU A 1 97 ? 2.022 3.287 3.797 1.00 94.50 97 LEU A C 1
ATOM 792 O O . LEU A 1 97 ? 2.696 4.317 3.809 1.00 94.50 97 LEU A O 1
ATOM 796 N N . THR A 1 98 ? 1.453 2.781 4.897 1.00 94.94 98 THR A N 1
ATOM 797 C CA . THR A 1 98 ? 1.578 3.367 6.243 1.00 94.94 98 THR A CA 1
ATOM 798 C C . THR A 1 98 ? 2.183 2.366 7.228 1.00 94.94 98 THR A C 1
ATOM 800 O O . THR A 1 98 ? 1.543 1.370 7.569 1.00 94.94 98 THR A O 1
ATOM 803 N N . SER A 1 99 ? 3.392 2.642 7.728 1.00 92.19 99 SER A N 1
ATOM 804 C CA . SER A 1 99 ? 4.117 1.776 8.670 1.00 92.19 99 SER A CA 1
ATOM 805 C C . SER A 1 99 ? 3.625 1.905 10.113 1.00 92.19 99 SER A C 1
ATOM 807 O O . SER A 1 99 ? 3.379 3.000 10.617 1.00 92.19 99 SER A O 1
ATOM 809 N N . ILE A 1 100 ? 3.547 0.778 10.830 1.00 92.00 100 ILE A N 1
ATOM 810 C CA . ILE A 1 100 ? 3.125 0.747 12.242 1.00 92.00 100 ILE A CA 1
ATOM 811 C C . ILE A 1 100 ? 4.284 0.965 13.220 1.00 92.00 100 ILE A C 1
ATOM 813 O O . ILE A 1 100 ? 4.071 1.310 14.383 1.00 92.00 100 ILE A O 1
ATOM 817 N N . ARG A 1 101 ? 5.528 0.716 12.788 1.00 90.62 101 ARG A N 1
ATOM 818 C CA . ARG A 1 101 ? 6.659 0.515 13.709 1.00 90.62 101 ARG A CA 1
ATOM 819 C C . ARG A 1 101 ? 6.918 1.742 14.579 1.00 90.62 101 ARG A C 1
ATOM 821 O O . ARG A 1 101 ? 7.071 1.605 15.791 1.00 90.62 101 ARG A O 1
ATOM 828 N N . SER A 1 102 ? 6.981 2.921 13.964 1.00 89.56 102 SER A N 1
ATOM 829 C CA . SER A 1 102 ? 7.223 4.174 14.684 1.00 89.56 102 SER A CA 1
ATOM 830 C C . SER A 1 102 ? 6.037 4.548 15.591 1.00 89.56 102 SER A C 1
ATOM 832 O O . SER A 1 102 ? 6.259 4.642 16.803 1.00 89.56 102 SER A O 1
ATOM 834 N N . PRO A 1 103 ? 4.783 4.620 15.087 1.00 91.69 103 PRO A N 1
ATOM 835 C CA . PRO A 1 103 ? 3.599 4.853 15.918 1.00 91.69 103 PRO A CA 1
ATOM 836 C C . PRO A 1 103 ? 3.499 3.928 17.134 1.00 91.69 103 PRO A C 1
ATOM 838 O O . PRO A 1 103 ? 3.374 4.395 18.265 1.00 91.69 103 PRO A O 1
ATOM 841 N N . LYS A 1 104 ? 3.645 2.611 16.931 1.00 92.25 104 LYS A N 1
ATOM 842 C CA . LYS A 1 104 ? 3.597 1.615 18.010 1.00 92.25 104 LYS A CA 1
ATOM 843 C C . LYS A 1 104 ? 4.660 1.881 19.073 1.00 92.25 104 LYS A C 1
ATOM 845 O O . LYS A 1 104 ? 4.352 1.854 20.261 1.00 92.25 104 LYS A O 1
ATOM 850 N N . ASN A 1 105 ? 5.900 2.145 18.666 1.00 92.06 105 ASN A N 1
ATOM 851 C CA . ASN A 1 105 ? 6.988 2.409 19.607 1.00 92.06 105 ASN A CA 1
ATOM 852 C C . ASN A 1 105 ? 6.756 3.689 20.415 1.00 92.06 105 ASN A C 1
ATOM 854 O O . ASN A 1 105 ? 7.067 3.714 21.603 1.00 92.06 105 ASN A O 1
ATOM 858 N N . ILE A 1 106 ? 6.218 4.738 19.789 1.00 92.38 106 ILE A N 1
ATOM 859 C CA . ILE A 1 106 ? 5.896 5.989 20.480 1.00 92.38 106 ILE A CA 1
ATOM 860 C C . ILE A 1 106 ? 4.756 5.757 21.472 1.00 92.38 106 ILE A C 1
ATOM 862 O O . ILE A 1 106 ? 4.899 6.129 22.634 1.00 92.38 106 ILE A O 1
ATOM 866 N N . ILE A 1 107 ? 3.673 5.086 21.065 1.00 93.50 107 ILE A N 1
ATOM 867 C CA . ILE A 1 107 ? 2.541 4.749 21.946 1.00 93.50 107 ILE A CA 1
ATOM 868 C C . ILE A 1 107 ? 3.035 3.989 23.182 1.00 93.50 107 ILE A C 1
ATOM 870 O O . ILE A 1 107 ? 2.772 4.415 24.302 1.00 93.50 107 ILE A O 1
ATOM 874 N N . LEU A 1 108 ? 3.823 2.926 22.992 1.00 91.50 108 LEU A N 1
ATOM 875 C CA . LEU A 1 108 ? 4.317 2.093 24.095 1.00 91.50 108 LEU A CA 1
ATOM 876 C C . LEU A 1 108 ? 5.266 2.826 25.054 1.00 91.50 108 LEU A C 1
ATOM 878 O O . LEU A 1 108 ? 5.363 2.439 26.212 1.00 91.50 108 LEU A O 1
ATOM 882 N N . LYS A 1 109 ? 5.982 3.854 24.584 1.00 93.44 109 LYS A N 1
ATOM 883 C CA . LYS A 1 109 ? 6.928 4.625 25.408 1.00 93.44 109 LYS A CA 1
ATOM 884 C C . LYS A 1 109 ? 6.310 5.842 26.090 1.00 93.44 109 LYS A C 1
ATOM 886 O O . LYS A 1 109 ? 6.843 6.284 27.099 1.00 93.44 109 LYS A O 1
ATOM 891 N N . SER A 1 110 ? 5.267 6.424 25.502 1.00 93.44 110 SER A N 1
ATOM 892 C CA . SER A 1 110 ? 4.740 7.734 25.912 1.00 93.44 110 SER A CA 1
ATOM 893 C C . SER A 1 110 ? 3.350 7.690 26.542 1.00 93.44 110 SER A C 1
ATOM 895 O O . SER A 1 110 ? 2.909 8.718 27.043 1.00 93.44 110 SER A O 1
ATOM 897 N N . CYS A 1 111 ? 2.656 6.548 26.514 1.00 93.25 111 CYS A N 1
ATOM 898 C CA . CYS A 1 111 ? 1.367 6.392 27.188 1.00 93.25 111 CYS A CA 1
ATOM 899 C C . CYS A 1 111 ? 1.556 5.876 28.616 1.00 93.25 111 CYS A C 1
ATOM 901 O O . CYS A 1 111 ? 2.329 4.945 28.848 1.00 93.25 111 CYS A O 1
ATOM 903 N N . ASN A 1 112 ? 0.791 6.421 29.559 1.00 93.06 112 ASN A N 1
ATOM 904 C CA . ASN A 1 112 ? 0.598 5.788 30.861 1.00 93.06 112 ASN A CA 1
ATOM 905 C C . ASN A 1 112 ? -0.320 4.547 30.747 1.00 93.06 112 ASN A C 1
ATOM 907 O O . ASN A 1 112 ? -0.878 4.258 29.686 1.00 93.06 112 ASN A O 1
ATOM 911 N N . GLY A 1 113 ? -0.490 3.802 31.846 1.00 92.31 113 GLY A N 1
ATOM 912 C CA . GLY A 1 113 ? -1.261 2.551 31.844 1.00 92.31 113 GLY A CA 1
ATOM 913 C C . GLY A 1 113 ? -2.715 2.702 31.377 1.00 92.31 113 GLY A C 1
ATOM 914 O O . GLY A 1 113 ? -3.194 1.866 30.613 1.00 92.31 113 GLY A O 1
ATOM 915 N N . LYS A 1 114 ? -3.391 3.789 31.770 1.00 93.75 114 LYS A N 1
ATOM 916 C CA . LYS A 1 114 ? -4.779 4.063 31.372 1.00 93.75 114 LYS A CA 1
ATOM 917 C C . LYS A 1 114 ? -4.867 4.454 29.897 1.00 93.75 114 LYS A C 1
ATOM 919 O O . LYS A 1 114 ? -5.648 3.871 29.156 1.00 93.75 114 LYS A O 1
ATOM 924 N N . GLU A 1 115 ? -4.017 5.378 29.452 1.00 94.12 115 GLU A N 1
ATOM 925 C CA . GLU A 1 115 ? -3.962 5.805 28.046 1.00 94.12 115 GLU A CA 1
ATOM 926 C C . GLU A 1 115 ? -3.671 4.634 27.101 1.00 94.12 115 GLU A C 1
ATOM 928 O O . GLU A 1 115 ? -4.262 4.524 26.026 1.00 94.12 115 GLU A O 1
ATOM 933 N N . LEU A 1 116 ? -2.765 3.736 27.500 1.00 94.50 116 LEU A N 1
ATOM 934 C CA . LEU A 1 116 ? -2.445 2.551 26.716 1.00 94.50 116 LEU A CA 1
ATOM 935 C C . LEU A 1 116 ? -3.642 1.598 26.625 1.00 94.50 116 LEU A C 1
ATOM 937 O O . LEU A 1 116 ? -3.889 1.047 25.552 1.00 94.50 116 LEU A O 1
ATOM 941 N N . GLN A 1 117 ? -4.380 1.412 27.723 1.00 94.69 117 GLN A N 1
ATOM 942 C CA . GLN A 1 117 ? -5.589 0.589 27.750 1.00 94.69 117 GLN A CA 1
ATOM 943 C C . GLN A 1 117 ? -6.673 1.164 26.825 1.00 94.69 117 GLN A C 1
ATOM 945 O O . GLN A 1 117 ? -7.240 0.418 26.027 1.00 94.69 117 GLN A O 1
ATOM 950 N N . ASP A 1 118 ? -6.869 2.484 26.839 1.00 95.00 118 ASP A N 1
ATOM 951 C CA . ASP A 1 118 ? -7.830 3.181 25.975 1.00 95.00 118 ASP A CA 1
ATOM 952 C C . ASP A 1 118 ? -7.458 3.091 24.479 1.00 95.00 118 ASP A C 1
ATOM 954 O O . ASP A 1 118 ? -8.332 3.031 23.610 1.00 95.00 118 ASP A O 1
ATOM 958 N N . LEU A 1 119 ? -6.160 3.053 24.151 1.00 96.06 119 LEU A N 1
ATOM 959 C CA . LEU A 1 119 ? -5.664 2.920 22.774 1.00 96.06 119 LEU A CA 1
ATOM 960 C C . LEU A 1 119 ? -5.576 1.470 22.280 1.00 96.06 119 LEU A C 1
ATOM 962 O O . LEU A 1 119 ? -5.488 1.239 21.069 1.00 96.06 119 LEU A O 1
ATOM 966 N N . GLN A 1 120 ? -5.586 0.488 23.184 1.00 94.94 120 GLN A N 1
ATOM 967 C CA . GLN A 1 120 ? -5.312 -0.908 22.851 1.00 94.94 120 GLN A CA 1
ATOM 968 C C . GLN A 1 120 ? -6.268 -1.491 21.790 1.00 94.94 120 GLN A C 1
ATOM 970 O O . GLN A 1 120 ? -5.759 -2.135 20.864 1.00 94.94 120 GLN A O 1
ATOM 975 N N . PRO A 1 121 ? -7.599 -1.262 21.839 1.00 96.44 121 PRO A N 1
ATOM 976 C CA . PRO A 1 121 ? -8.514 -1.756 20.806 1.00 96.44 121 PRO A CA 1
ATOM 977 C C . PRO A 1 121 ? -8.168 -1.225 19.412 1.00 96.44 121 PRO A C 1
ATOM 979 O O . PRO A 1 121 ? -8.119 -1.985 18.444 1.00 96.44 121 PRO A O 1
ATOM 982 N N . TYR A 1 122 ? -7.837 0.064 19.306 1.00 97.06 122 TYR A N 1
ATOM 983 C CA . TYR A 1 122 ? -7.491 0.713 18.037 1.00 97.06 122 TYR A CA 1
ATOM 984 C C . TYR A 1 122 ? -6.153 0.211 17.490 1.00 97.06 122 TYR A C 1
ATOM 986 O O . TYR A 1 122 ? -6.037 -0.065 16.298 1.00 97.06 122 TYR A O 1
ATOM 994 N N . LEU A 1 123 ? -5.152 0.025 18.357 1.00 96.12 123 LEU A N 1
ATOM 995 C CA . LEU A 1 123 ? -3.856 -0.519 17.951 1.00 96.12 123 LEU A CA 1
ATOM 996 C C . LEU A 1 123 ? -3.979 -1.972 17.462 1.00 96.12 123 LEU A C 1
ATOM 998 O O . LEU A 1 123 ? -3.354 -2.335 16.462 1.00 96.12 123 LEU A O 1
ATOM 1002 N N . LYS A 1 124 ? -4.790 -2.799 18.137 1.00 96.12 124 LYS A N 1
ATOM 1003 C CA . LYS A 1 124 ? -5.081 -4.179 17.708 1.00 96.12 124 LYS A CA 1
ATOM 1004 C C . LYS A 1 124 ? -5.809 -4.202 16.362 1.00 96.12 124 LYS A C 1
ATOM 1006 O O . LYS A 1 124 ? -5.378 -4.919 15.465 1.00 96.12 124 LYS A O 1
ATOM 1011 N N . THR A 1 125 ? -6.825 -3.354 16.203 1.00 97.50 125 THR A N 1
ATOM 1012 C CA . THR A 1 125 ? -7.591 -3.184 14.955 1.00 97.50 125 THR A CA 1
ATOM 1013 C C . THR A 1 125 ? -6.678 -2.784 13.791 1.00 97.50 125 THR A C 1
ATOM 1015 O O . THR A 1 125 ? -6.671 -3.450 12.758 1.00 97.50 125 THR A O 1
ATOM 1018 N N . PHE A 1 126 ? -5.826 -1.769 13.972 1.00 97.38 126 PHE A N 1
ATOM 1019 C CA . PHE A 1 126 ? -4.867 -1.359 12.945 1.00 97.38 126 PHE A CA 1
ATOM 1020 C C . PHE A 1 126 ? -3.873 -2.483 12.611 1.00 97.38 126 PHE A C 1
ATOM 1022 O O . PHE A 1 126 ? -3.625 -2.775 11.445 1.00 97.38 126 PHE A O 1
ATOM 1029 N N . THR A 1 127 ? -3.341 -3.169 13.630 1.00 95.88 127 THR A N 1
ATOM 1030 C CA . THR A 1 127 ? -2.414 -4.300 13.435 1.00 95.88 127 THR A CA 1
ATOM 1031 C C . THR A 1 127 ? -3.067 -5.450 12.663 1.00 95.88 127 THR A C 1
ATOM 1033 O O . THR A 1 127 ? -2.395 -6.117 11.880 1.00 95.88 127 THR A O 1
ATOM 1036 N N . TYR A 1 128 ? -4.367 -5.678 12.857 1.00 96.88 128 TYR A N 1
ATOM 1037 C CA . TYR A 1 128 ? -5.115 -6.728 12.171 1.00 96.88 128 TYR A CA 1
ATOM 1038 C C . TYR A 1 128 ? -5.207 -6.498 10.658 1.00 96.88 128 TYR A C 1
ATOM 1040 O O . TYR A 1 128 ? -5.053 -7.442 9.882 1.00 96.88 128 TYR A O 1
ATOM 1048 N N . VAL A 1 129 ? -5.403 -5.244 10.236 1.00 97.69 129 VAL A N 1
ATOM 1049 C CA . VAL A 1 129 ? -5.484 -4.871 8.812 1.00 97.69 129 VAL A CA 1
ATOM 1050 C C . VAL A 1 129 ? -4.131 -4.499 8.204 1.00 97.69 129 VAL A C 1
ATOM 1052 O O . VAL A 1 129 ? -4.020 -4.343 6.994 1.00 97.69 129 VAL A O 1
ATOM 1055 N N . TYR A 1 130 ? -3.083 -4.378 9.023 1.00 96.75 130 TYR A N 1
ATOM 1056 C CA . TYR A 1 130 ? -1.777 -3.848 8.623 1.00 96.75 130 TYR A CA 1
ATOM 1057 C C . TYR A 1 130 ? -1.172 -4.530 7.388 1.00 96.75 130 TYR A C 1
ATOM 1059 O O . TYR A 1 130 ? -0.597 -3.852 6.540 1.00 96.75 130 TYR A O 1
ATOM 1067 N N . TYR A 1 131 ? -1.334 -5.850 7.261 1.00 95.94 131 TYR A N 1
ATOM 1068 C CA . TYR A 1 131 ? -0.862 -6.629 6.111 1.00 95.94 131 TYR A CA 1
ATOM 1069 C C . TYR A 1 131 ? -1.994 -7.004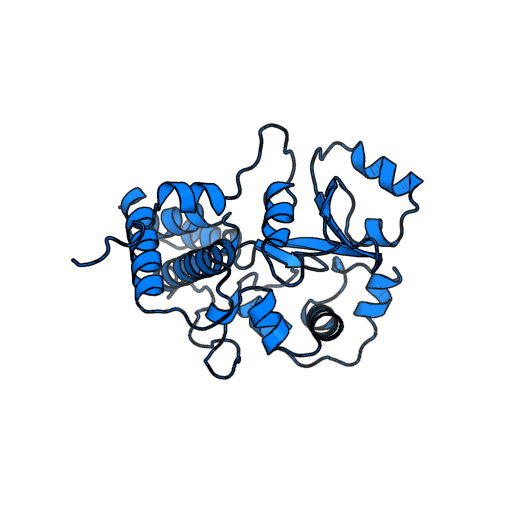 5.150 1.00 95.94 131 TYR A C 1
ATOM 1071 O O . TYR A 1 131 ? -2.036 -8.113 4.631 1.00 95.94 131 TYR A O 1
ATOM 1079 N N . TRP A 1 132 ? -2.965 -6.126 4.929 1.00 97.19 132 TRP A N 1
ATOM 1080 C CA . TRP A 1 132 ? -3.944 -6.312 3.856 1.00 97.19 132 TRP A CA 1
ATOM 1081 C C . TRP A 1 132 ? -3.434 -5.702 2.552 1.00 97.19 132 TRP A C 1
ATOM 1083 O O . TRP A 1 132 ? -2.600 -4.795 2.566 1.00 97.19 132 TRP A O 1
ATOM 1093 N N . CYS A 1 133 ? -3.941 -6.171 1.409 1.00 96.12 133 CYS A N 1
ATOM 1094 C CA . CYS A 1 133 ? -3.515 -5.684 0.094 1.00 96.12 133 CYS A CA 1
ATOM 1095 C C . CYS A 1 133 ? -3.676 -4.161 -0.067 1.00 96.12 133 CYS A C 1
ATOM 1097 O O . CYS A 1 133 ? -2.902 -3.544 -0.797 1.00 96.12 133 CYS A O 1
ATOM 1099 N N . GLY A 1 134 ? -4.621 -3.542 0.653 1.00 96.25 134 GLY A N 1
ATOM 1100 C CA . GLY A 1 134 ? -4.809 -2.094 0.678 1.00 96.25 134 GLY A CA 1
ATOM 1101 C C . GLY A 1 134 ? -3.683 -1.312 1.352 1.00 96.25 134 GLY A C 1
ATOM 1102 O O . GLY A 1 134 ? -3.540 -0.130 1.062 1.00 96.25 134 GLY A O 1
ATOM 1103 N N . ASN A 1 135 ? -2.836 -1.942 2.170 1.00 96.38 135 ASN A N 1
ATOM 1104 C CA . ASN A 1 135 ? -1.642 -1.299 2.729 1.00 96.38 135 ASN A CA 1
ATOM 1105 C C . ASN A 1 135 ? -0.358 -1.628 1.949 1.00 96.38 135 ASN A C 1
ATOM 1107 O O . ASN A 1 135 ? 0.709 -1.141 2.301 1.00 96.38 135 ASN A O 1
ATOM 1111 N N . MET A 1 136 ? -0.437 -2.454 0.904 1.00 93.38 136 MET A N 1
ATOM 1112 C CA . MET A 1 136 ? 0.709 -2.817 0.069 1.00 93.38 136 MET A CA 1
ATOM 1113 C C . MET A 1 136 ? 0.770 -1.903 -1.158 1.00 93.38 136 MET A C 1
ATOM 1115 O O . MET A 1 136 ? -0.258 -1.653 -1.791 1.00 93.38 136 MET A O 1
ATOM 1119 N N . MET A 1 137 ? 1.961 -1.435 -1.531 1.00 91.88 137 MET A N 1
ATOM 1120 C CA . MET A 1 137 ? 2.175 -0.622 -2.731 1.00 91.88 137 MET A CA 1
ATOM 1121 C C . MET A 1 137 ? 3.398 -1.116 -3.517 1.00 91.88 137 MET A C 1
ATOM 1123 O O . MET A 1 137 ? 4.487 -1.197 -2.947 1.00 91.88 137 MET A O 1
ATOM 1127 N N . PRO A 1 138 ? 3.256 -1.415 -4.818 1.00 92.19 138 PRO A N 1
ATOM 1128 C CA . PRO A 1 138 ? 4.398 -1.720 -5.667 1.00 92.19 138 PRO A CA 1
ATOM 1129 C C . PRO A 1 138 ? 5.202 -0.447 -5.935 1.00 92.19 138 PRO A C 1
ATOM 1131 O O . PRO A 1 138 ? 4.644 0.597 -6.276 1.00 92.19 138 PRO A O 1
ATOM 1134 N N . VAL A 1 139 ? 6.521 -0.525 -5.788 1.00 92.12 139 VAL A N 1
ATOM 1135 C CA . VAL A 1 139 ? 7.432 0.616 -5.925 1.00 92.12 139 VAL A CA 1
ATOM 1136 C C . VAL A 1 139 ? 8.737 0.212 -6.596 1.00 92.12 139 VAL A C 1
ATOM 1138 O O . VAL A 1 139 ? 9.190 -0.928 -6.509 1.00 92.12 139 VAL A O 1
ATOM 1141 N N . ILE A 1 140 ? 9.386 1.174 -7.252 1.00 90.62 140 ILE A N 1
ATOM 1142 C CA . ILE A 1 140 ? 10.696 0.953 -7.877 1.00 90.62 140 ILE A CA 1
ATOM 1143 C C . ILE A 1 140 ? 11.812 0.781 -6.826 1.00 90.62 140 ILE A C 1
ATOM 1145 O O . ILE A 1 140 ? 12.820 0.128 -7.080 1.00 90.62 140 ILE A O 1
ATOM 1149 N N . CYS A 1 141 ? 11.618 1.312 -5.616 1.00 88.75 141 CYS A N 1
ATOM 1150 C CA . CYS A 1 141 ? 12.479 1.099 -4.454 1.00 88.75 141 CYS A CA 1
ATOM 1151 C C . CYS A 1 141 ? 11.721 1.387 -3.150 1.00 88.75 141 CYS A C 1
ATOM 1153 O O . CYS A 1 141 ? 10.835 2.242 -3.136 1.00 88.75 141 CYS A O 1
ATOM 1155 N N . ASN A 1 142 ? 12.117 0.734 -2.055 1.00 86.00 142 ASN A N 1
ATOM 1156 C CA . ASN A 1 142 ? 11.524 0.961 -0.734 1.00 86.00 142 ASN A CA 1
ATOM 1157 C C . ASN A 1 142 ? 11.671 2.422 -0.294 1.00 86.00 142 ASN A C 1
ATOM 1159 O O . ASN A 1 142 ? 12.682 3.079 -0.574 1.00 86.00 142 ASN A O 1
ATOM 1163 N N . TRP A 1 143 ? 10.683 2.914 0.447 1.00 87.44 143 TRP A N 1
ATOM 1164 C CA . TRP A 1 143 ? 10.714 4.255 1.000 1.00 87.44 143 TRP A CA 1
ATOM 1165 C C . TRP A 1 143 ? 11.841 4.437 2.018 1.00 87.44 143 TRP A C 1
ATOM 1167 O O . TRP A 1 143 ? 12.045 3.631 2.925 1.00 87.44 143 TRP A O 1
ATOM 1177 N N . ARG A 1 144 ? 12.569 5.551 1.898 1.00 79.31 144 ARG A N 1
ATOM 1178 C CA . ARG A 1 144 ? 13.639 5.927 2.827 1.00 79.31 144 ARG A CA 1
ATOM 1179 C C . ARG A 1 144 ? 13.479 7.390 3.232 1.00 79.31 144 ARG A C 1
ATOM 1181 O O . ARG A 1 144 ? 13.963 8.294 2.552 1.00 79.31 144 ARG A O 1
ATOM 1188 N N . GLY A 1 145 ? 12.790 7.632 4.345 1.00 68.69 145 GLY A N 1
ATOM 1189 C CA . GLY A 1 145 ? 12.480 8.977 4.835 1.00 68.69 145 GLY A CA 1
ATOM 1190 C C . GLY A 1 145 ? 12.105 9.005 6.316 1.00 68.69 145 GLY A C 1
ATOM 1191 O O . GLY A 1 145 ? 11.905 7.962 6.929 1.00 68.69 145 GLY A O 1
ATOM 1192 N N . LYS A 1 146 ? 12.029 10.211 6.899 1.00 64.06 146 LYS A N 1
ATOM 1193 C CA . LYS A 1 146 ? 11.664 10.409 8.317 1.00 64.06 146 LYS A CA 1
ATOM 1194 C C . LYS A 1 146 ? 10.182 10.126 8.611 1.00 64.06 146 LYS A C 1
ATOM 1196 O O . LYS A 1 146 ? 9.856 9.844 9.757 1.00 64.06 146 LYS A O 1
ATOM 1201 N N . SER A 1 147 ? 9.327 10.169 7.589 1.00 74.31 147 SER A N 1
ATOM 1202 C CA . SER A 1 147 ? 7.886 9.929 7.692 1.00 74.31 147 SER A CA 1
ATOM 1203 C C . SER A 1 147 ? 7.499 8.821 6.717 1.00 74.31 147 SER A C 1
ATOM 1205 O O . SER A 1 147 ? 7.551 9.009 5.500 1.00 74.31 147 SER A O 1
ATOM 1207 N N . ASP A 1 148 ? 7.183 7.652 7.264 1.00 84.69 148 ASP A N 1
ATOM 1208 C CA . ASP A 1 148 ? 6.822 6.427 6.538 1.00 84.69 148 ASP A CA 1
ATOM 1209 C C . ASP A 1 148 ? 5.301 6.200 6.610 1.00 84.69 148 ASP A C 1
ATOM 1211 O O . ASP A 1 148 ? 4.800 5.159 7.036 1.00 84.69 148 ASP A O 1
ATOM 1215 N N . GLU A 1 149 ? 4.570 7.266 6.287 1.00 91.62 149 GLU A N 1
ATOM 1216 C CA . GLU A 1 149 ? 3.116 7.364 6.397 1.00 91.62 149 GLU A CA 1
ATOM 1217 C C . GLU A 1 149 ? 2.502 7.535 5.012 1.00 91.62 149 GLU A C 1
ATOM 1219 O O . GLU A 1 149 ? 3.016 8.311 4.200 1.00 91.62 149 GLU A O 1
ATOM 1224 N N . GLY A 1 150 ? 1.380 6.862 4.758 1.00 94.19 150 GLY A N 1
ATOM 1225 C CA . GLY A 1 150 ? 0.784 6.765 3.429 1.00 94.19 150 GLY A CA 1
ATOM 1226 C C . GLY A 1 150 ? 0.544 8.120 2.789 1.00 94.19 150 GLY A C 1
ATOM 1227 O O . GLY A 1 150 ? 1.029 8.367 1.686 1.00 94.19 150 GLY A O 1
ATOM 1228 N N . ILE A 1 151 ? -0.098 9.047 3.506 1.00 95.44 151 ILE A N 1
ATOM 1229 C CA . ILE A 1 151 ? -0.370 10.381 2.961 1.00 95.44 151 ILE A CA 1
ATOM 1230 C C . ILE A 1 151 ? 0.914 11.155 2.632 1.00 95.44 151 ILE A C 1
ATOM 1232 O O . ILE A 1 151 ? 0.982 11.826 1.605 1.00 95.44 151 ILE A O 1
ATOM 1236 N N . HIS A 1 152 ? 1.979 10.997 3.421 1.00 93.88 152 HIS A N 1
ATOM 1237 C CA . HIS A 1 152 ? 3.269 11.620 3.128 1.00 93.88 152 HIS A CA 1
ATOM 1238 C C . HIS A 1 152 ? 3.916 11.040 1.857 1.00 93.88 152 HIS A C 1
ATOM 1240 O O . HIS A 1 152 ? 4.515 11.780 1.062 1.00 93.88 152 HIS A O 1
ATOM 1246 N N . LYS A 1 153 ? 3.760 9.727 1.625 1.00 94.56 153 LYS A N 1
ATOM 1247 C CA . LYS A 1 153 ? 4.186 9.078 0.376 1.00 94.56 153 LYS A CA 1
ATOM 1248 C C . LYS A 1 153 ? 3.405 9.620 -0.819 1.00 94.56 153 LYS A C 1
ATOM 1250 O O . LYS A 1 153 ? 4.026 10.014 -1.808 1.00 94.56 153 LYS A O 1
ATOM 1255 N N . ILE A 1 154 ? 2.079 9.732 -0.701 1.00 95.81 154 ILE A N 1
ATOM 1256 C CA . ILE A 1 154 ? 1.208 10.288 -1.749 1.00 95.81 154 ILE A CA 1
ATOM 1257 C C . ILE A 1 154 ? 1.572 11.741 -2.061 1.00 95.81 154 ILE A C 1
ATOM 1259 O O . ILE A 1 154 ? 1.815 12.071 -3.220 1.00 95.81 154 ILE A O 1
ATOM 1263 N N . MET A 1 155 ? 1.724 12.592 -1.042 1.00 95.25 155 MET A N 1
ATOM 1264 C CA . MET A 1 155 ? 2.159 13.983 -1.216 1.00 95.25 155 MET A CA 1
ATOM 1265 C C . MET A 1 155 ? 3.500 14.084 -1.938 1.00 95.25 155 MET A C 1
ATOM 1267 O O . MET A 1 155 ? 3.710 14.999 -2.724 1.00 95.25 155 MET A O 1
ATOM 1271 N N . THR A 1 156 ? 4.424 13.157 -1.689 1.00 94.06 156 THR A N 1
ATOM 1272 C CA . THR A 1 156 ? 5.709 13.144 -2.391 1.00 94.06 156 THR A CA 1
ATOM 1273 C C . THR A 1 156 ? 5.568 12.710 -3.838 1.00 94.06 156 THR A C 1
ATOM 1275 O O . THR A 1 156 ? 6.176 13.345 -4.688 1.00 94.06 156 THR A O 1
ATOM 1278 N N . LEU A 1 157 ? 4.782 11.670 -4.127 1.00 94.50 157 LEU A N 1
ATOM 1279 C CA . LEU A 1 157 ? 4.522 11.201 -5.493 1.00 94.50 157 LEU A CA 1
ATOM 1280 C C . LEU A 1 157 ? 3.833 12.272 -6.353 1.00 94.50 157 LEU A C 1
ATOM 1282 O O . LEU A 1 157 ? 4.128 12.361 -7.548 1.00 94.50 157 LEU A O 1
ATOM 1286 N N . TYR A 1 158 ? 2.975 13.091 -5.734 1.00 95.31 158 TYR A N 1
ATOM 1287 C CA . TYR A 1 158 ? 2.250 14.199 -6.361 1.00 95.31 158 TYR A CA 1
ATOM 1288 C C . TYR A 1 158 ? 3.139 15.389 -6.751 1.00 95.31 158 TYR A C 1
ATOM 1290 O O . TYR A 1 158 ? 2.789 16.129 -7.664 1.00 95.31 158 TYR A O 1
ATOM 1298 N N . LYS A 1 159 ? 4.297 15.579 -6.100 1.00 92.88 159 LYS A N 1
ATOM 1299 C CA . LYS A 1 159 ? 5.194 16.712 -6.391 1.00 92.88 159 LYS A CA 1
ATOM 1300 C C . LYS A 1 159 ? 5.600 16.769 -7.863 1.00 92.88 159 LYS A C 1
ATOM 1302 O O . LYS A 1 159 ? 5.695 15.744 -8.546 1.00 92.88 159 LYS A O 1
ATOM 1307 N N . ASP A 1 160 ? 5.924 17.980 -8.305 1.00 86.56 160 ASP A N 1
ATOM 1308 C CA . ASP A 1 160 ? 6.518 18.209 -9.614 1.00 86.56 160 ASP A CA 1
ATOM 1309 C C . ASP A 1 160 ? 7.821 17.429 -9.788 1.00 86.56 160 ASP A C 1
ATOM 1311 O O . ASP A 1 160 ? 8.561 17.154 -8.834 1.00 86.56 160 ASP A O 1
ATOM 1315 N N . ILE A 1 161 ? 8.109 17.082 -11.043 1.00 84.81 161 ILE A N 1
ATOM 1316 C CA . ILE A 1 161 ? 9.404 16.513 -11.390 1.00 84.81 161 ILE A CA 1
ATOM 1317 C C . ILE A 1 161 ? 10.463 17.580 -11.144 1.00 84.81 161 ILE A C 1
ATOM 1319 O O . ILE A 1 161 ? 10.420 18.666 -11.716 1.00 84.81 161 ILE A O 1
ATOM 1323 N N . ILE A 1 162 ? 11.466 17.220 -10.357 1.00 78.31 162 ILE A N 1
ATOM 1324 C CA . ILE A 1 162 ? 12.738 17.930 -10.355 1.00 78.31 162 ILE A CA 1
ATOM 1325 C C . ILE A 1 162 ? 13.505 17.420 -11.570 1.00 78.31 162 ILE A C 1
ATOM 1327 O O . ILE A 1 162 ? 13.766 16.217 -11.626 1.00 78.31 162 ILE A O 1
ATOM 1331 N N . ASP A 1 163 ? 13.852 18.290 -12.519 1.00 76.56 163 ASP A N 1
ATOM 1332 C CA . ASP A 1 163 ? 14.678 17.903 -13.665 1.00 76.56 163 ASP A CA 1
ATOM 1333 C C . ASP A 1 163 ? 16.011 17.328 -13.165 1.00 76.56 163 ASP A C 1
ATOM 1335 O O . ASP A 1 163 ? 16.826 18.012 -12.543 1.00 76.56 163 ASP A O 1
ATOM 1339 N N . ASN A 1 164 ? 16.149 16.011 -13.294 1.00 84.00 164 ASN A N 1
ATOM 1340 C CA . ASN A 1 164 ? 17.284 15.242 -12.818 1.00 84.00 164 ASN A CA 1
ATOM 1341 C C . ASN A 1 164 ? 17.347 13.893 -13.541 1.00 84.00 164 ASN A C 1
ATOM 1343 O O . ASN A 1 164 ? 16.351 13.395 -14.071 1.00 84.00 164 ASN A O 1
ATOM 1347 N N . ASP A 1 165 ? 18.518 13.266 -13.501 1.00 89.75 165 ASP A N 1
ATOM 1348 C CA . ASP A 1 165 ? 18.776 11.990 -14.159 1.00 89.75 165 ASP A CA 1
ATOM 1349 C C . ASP A 1 165 ? 18.694 10.776 -13.220 1.00 89.75 165 ASP A C 1
ATOM 1351 O O . ASP A 1 165 ? 18.968 9.665 -13.660 1.00 89.75 165 ASP A O 1
ATOM 1355 N N . TYR A 1 166 ? 18.268 10.926 -11.958 1.00 91.00 166 TYR A N 1
ATOM 1356 C CA . TYR A 1 166 ? 18.318 9.833 -10.977 1.00 91.00 166 TYR A CA 1
ATOM 1357 C C . TYR A 1 166 ? 17.479 8.621 -11.390 1.00 91.00 166 TYR A C 1
ATOM 1359 O O . TYR A 1 166 ? 17.917 7.490 -11.206 1.00 91.00 166 TYR A O 1
ATOM 1367 N N . TYR A 1 167 ? 16.290 8.828 -11.968 1.00 89.56 167 TYR A N 1
ATOM 1368 C CA . TYR A 1 167 ? 15.489 7.705 -12.469 1.00 89.56 167 TYR A CA 1
ATOM 1369 C C . TYR A 1 167 ? 16.220 6.958 -13.586 1.00 89.56 167 TYR A C 1
ATOM 1371 O O . TYR A 1 167 ? 16.319 5.737 -13.538 1.00 89.56 167 TYR A O 1
ATOM 1379 N N . LYS A 1 168 ? 16.790 7.690 -14.549 1.00 89.56 168 LYS A N 1
ATOM 1380 C CA . LYS A 1 168 ? 17.562 7.1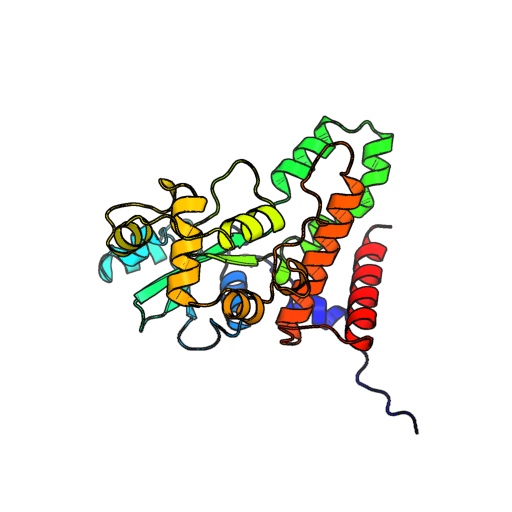01 -15.645 1.00 89.56 168 LYS A CA 1
ATOM 1381 C C . LYS A 1 168 ? 18.789 6.358 -15.110 1.00 89.56 168 LYS A C 1
ATOM 1383 O O . LYS A 1 168 ? 18.916 5.171 -15.359 1.00 89.56 168 LYS A O 1
ATOM 1388 N N . LYS A 1 169 ? 19.600 7.008 -14.275 1.00 90.12 169 LYS A N 1
ATOM 1389 C CA . LYS A 1 169 ? 20.764 6.413 -13.604 1.00 90.12 169 LYS A CA 1
ATOM 1390 C C . LYS A 1 169 ? 20.427 5.158 -12.809 1.00 90.12 169 LYS A C 1
ATOM 1392 O O . LYS A 1 169 ? 21.253 4.260 -12.711 1.00 90.12 169 LYS A O 1
ATOM 1397 N N . MET A 1 170 ? 19.237 5.087 -12.214 1.00 88.62 170 MET A N 1
ATOM 1398 C CA . MET A 1 170 ? 18.792 3.894 -11.499 1.00 88.62 170 MET A CA 1
ATOM 1399 C C . MET A 1 170 ? 18.433 2.752 -12.456 1.00 88.62 170 MET A C 1
ATOM 1401 O O . MET A 1 170 ? 18.769 1.608 -12.171 1.00 88.62 170 MET A O 1
ATOM 1405 N N . ILE A 1 171 ? 17.756 3.047 -13.569 1.00 87.50 171 ILE A N 1
ATOM 1406 C CA . ILE A 1 171 ? 17.450 2.051 -14.607 1.00 87.50 171 ILE A CA 1
ATOM 1407 C C . ILE A 1 171 ? 18.730 1.583 -15.319 1.00 87.50 171 ILE A C 1
ATOM 1409 O O . ILE A 1 171 ? 18.851 0.401 -15.631 1.00 87.50 171 ILE A O 1
ATOM 1413 N N . ASP A 1 172 ? 19.694 2.485 -15.511 1.00 86.94 172 ASP A N 1
ATOM 1414 C CA . ASP A 1 172 ? 20.985 2.224 -16.160 1.00 86.94 172 ASP A CA 1
ATOM 1415 C C . ASP A 1 172 ? 22.006 1.570 -15.205 1.00 86.94 172 ASP A C 1
ATOM 1417 O O . ASP A 1 172 ? 22.978 0.964 -15.649 1.00 86.94 172 ASP A O 1
ATOM 1421 N N . GLY A 1 173 ? 21.769 1.633 -13.891 1.00 80.06 173 GLY A N 1
ATOM 1422 C CA . GLY A 1 173 ? 22.586 0.965 -12.869 1.00 80.06 173 GLY A CA 1
ATOM 1423 C C . GLY A 1 173 ? 23.767 1.720 -12.335 1.00 80.06 173 GLY A C 1
ATOM 1424 O O . GLY A 1 173 ? 24.613 1.153 -11.647 1.00 80.06 173 GLY A O 1
ATOM 1425 N N . GLU A 1 174 ? 23.803 3.013 -12.593 1.00 86.12 174 GLU A N 1
ATOM 1426 C CA . GLU A 1 174 ? 24.795 3.905 -12.021 1.00 86.12 174 GLU A CA 1
ATOM 1427 C C . GLU A 1 174 ? 24.550 4.128 -10.524 1.00 86.12 174 GLU A C 1
ATOM 1429 O O . GLU A 1 174 ? 25.480 4.410 -9.769 1.00 86.12 174 GLU A O 1
ATOM 1434 N N . ILE A 1 175 ? 23.294 4.012 -10.073 1.00 88.00 175 ILE A N 1
ATOM 1435 C CA . ILE A 1 175 ? 22.908 4.248 -8.679 1.00 88.00 175 ILE A CA 1
ATOM 1436 C C . ILE A 1 175 ? 21.859 3.252 -8.188 1.00 88.00 175 ILE A C 1
ATOM 1438 O O . ILE A 1 175 ? 21.059 2.714 -8.949 1.00 88.00 175 ILE A O 1
ATOM 1442 N N . THR A 1 176 ? 21.792 3.086 -6.869 1.00 86.06 176 THR A N 1
ATOM 1443 C CA . THR A 1 176 ? 20.712 2.336 -6.219 1.00 86.06 176 THR A CA 1
ATOM 1444 C C . THR A 1 176 ? 19.610 3.291 -5.756 1.00 86.06 176 THR A C 1
ATOM 1446 O O . THR A 1 176 ? 19.888 4.406 -5.318 1.00 86.06 176 THR A O 1
ATOM 1449 N N . GLY A 1 177 ? 18.350 2.844 -5.743 1.00 81.19 177 GLY A N 1
ATOM 1450 C CA . GLY A 1 177 ? 17.256 3.636 -5.159 1.00 81.19 177 GLY A CA 1
ATOM 1451 C C . GLY A 1 177 ? 17.466 3.965 -3.672 1.00 81.19 177 GLY A C 1
ATOM 1452 O O . GLY A 1 177 ? 16.928 4.946 -3.169 1.00 81.19 177 GLY A O 1
ATOM 1453 N N . GLN A 1 178 ? 18.315 3.204 -2.968 1.00 79.75 178 GLN A N 1
ATOM 1454 C CA . GLN A 1 178 ? 18.636 3.454 -1.563 1.00 79.75 178 GLN A CA 1
ATOM 1455 C C . GLN A 1 178 ? 19.490 4.710 -1.350 1.00 79.75 178 GLN A C 1
ATOM 1457 O O . GLN A 1 178 ? 19.452 5.276 -0.256 1.00 79.75 178 GLN A O 1
ATOM 1462 N N . THR A 1 179 ? 20.268 5.154 -2.341 1.00 82.81 179 THR A N 1
ATOM 1463 C CA . THR A 1 179 ? 21.154 6.325 -2.212 1.00 82.81 179 THR A CA 1
ATOM 1464 C C . THR A 1 179 ? 20.482 7.636 -2.625 1.00 82.81 179 THR A C 1
ATOM 1466 O O . THR A 1 179 ? 21.075 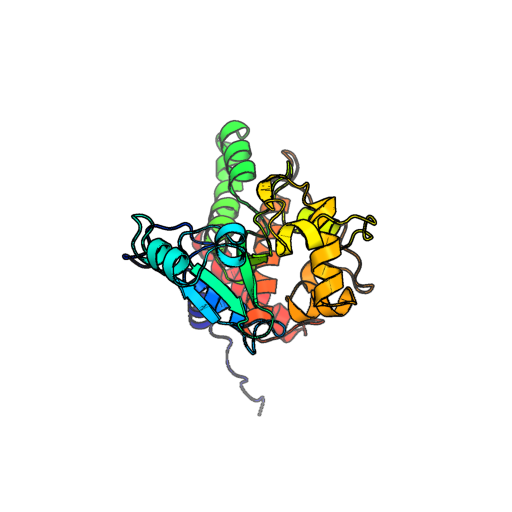8.705 -2.474 1.00 82.81 179 THR A O 1
ATOM 1469 N N . VAL A 1 180 ? 19.232 7.583 -3.094 1.00 86.62 180 VAL A N 1
ATOM 1470 C CA . VAL A 1 180 ? 18.494 8.739 -3.612 1.00 86.62 180 VAL A CA 1
ATOM 1471 C C . VAL A 1 180 ? 17.328 9.084 -2.692 1.00 86.62 180 VAL A C 1
ATOM 1473 O O . VAL A 1 180 ? 16.612 8.217 -2.199 1.00 86.62 180 VAL A O 1
ATOM 1476 N N . LYS A 1 181 ? 17.108 10.382 -2.459 1.00 88.50 181 LYS A N 1
ATOM 1477 C CA . LYS A 1 181 ? 15.926 10.843 -1.719 1.00 88.50 181 LYS A CA 1
ATOM 1478 C C . LYS A 1 181 ? 14.652 10.501 -2.511 1.00 88.50 181 LYS A C 1
ATOM 1480 O O . LYS A 1 181 ? 14.615 10.827 -3.700 1.00 88.50 181 LYS A O 1
ATOM 1485 N N . PRO A 1 182 ? 13.581 9.986 -1.875 1.00 89.69 182 PRO A N 1
ATOM 1486 C CA . PRO A 1 182 ? 12.327 9.654 -2.559 1.00 89.69 182 PRO A CA 1
ATOM 1487 C C . PRO A 1 182 ? 11.778 10.784 -3.443 1.00 89.69 182 PRO A C 1
ATOM 1489 O O . PRO A 1 182 ? 11.364 10.540 -4.572 1.00 89.69 182 PRO A O 1
ATOM 1492 N N . THR A 1 183 ? 11.884 12.038 -2.988 1.00 89.75 183 THR A N 1
ATOM 1493 C CA . THR A 1 183 ? 11.434 13.240 -3.719 1.00 89.75 183 THR A CA 1
ATOM 1494 C C . THR A 1 183 ? 12.144 13.481 -5.050 1.00 89.75 183 THR A C 1
ATOM 1496 O O . THR A 1 183 ? 11.645 14.247 -5.861 1.00 89.75 183 THR A O 1
ATOM 1499 N N . LYS A 1 184 ? 13.321 12.889 -5.269 1.00 89.44 184 LYS A N 1
ATOM 1500 C CA . LYS A 1 184 ? 14.082 13.041 -6.516 1.00 89.44 184 LYS A CA 1
ATOM 1501 C C . LYS A 1 184 ? 13.824 11.910 -7.513 1.00 89.44 184 LYS A C 1
ATOM 1503 O O . LYS A 1 184 ? 14.118 12.078 -8.690 1.00 89.44 184 LYS A O 1
ATOM 1508 N N . LEU A 1 185 ? 13.302 10.777 -7.043 1.00 90.94 185 LEU A N 1
ATOM 1509 C CA . LEU A 1 185 ? 13.180 9.547 -7.824 1.00 90.94 185 LEU A CA 1
ATOM 1510 C C . LEU A 1 185 ? 11.721 9.186 -8.116 1.00 90.94 185 LEU A C 1
ATOM 1512 O O . LEU A 1 185 ? 11.358 8.956 -9.268 1.00 90.94 185 LEU A O 1
ATOM 1516 N N . LEU A 1 186 ? 10.879 9.151 -7.083 1.00 91.81 186 LEU A N 1
ATOM 1517 C CA . LEU A 1 186 ? 9.517 8.630 -7.183 1.00 91.81 186 LEU A CA 1
ATOM 1518 C C . LEU A 1 186 ? 8.576 9.491 -8.044 1.00 91.81 186 LEU A C 1
ATOM 1520 O O . LEU A 1 186 ? 7.823 8.897 -8.814 1.00 91.81 186 LEU A O 1
ATOM 1524 N N . PRO A 1 187 ? 8.621 10.842 -8.013 1.00 93.25 187 PRO A N 1
ATOM 1525 C CA . PRO A 1 187 ? 7.811 11.660 -8.922 1.00 93.25 187 PRO A CA 1
ATOM 1526 C C . PRO A 1 187 ? 8.135 11.397 -10.395 1.00 93.25 187 PRO A C 1
ATOM 1528 O O . PRO A 1 187 ? 7.233 11.240 -11.218 1.00 93.25 187 PRO A O 1
ATOM 1531 N N . THR A 1 188 ? 9.428 11.286 -10.718 1.00 92.06 188 THR A N 1
ATOM 1532 C CA . THR A 1 188 ? 9.904 10.988 -12.073 1.00 92.06 188 THR A CA 1
ATOM 1533 C C . THR A 1 188 ? 9.489 9.586 -12.503 1.00 92.06 188 THR A C 1
ATOM 1535 O O . THR A 1 188 ? 8.959 9.430 -13.601 1.00 92.06 188 THR A O 1
ATOM 1538 N N . TRP A 1 189 ? 9.666 8.579 -11.639 1.00 91.19 189 TRP A N 1
ATOM 1539 C CA . TRP A 1 189 ? 9.194 7.214 -11.890 1.00 91.19 189 TRP A CA 1
ATOM 1540 C C . TRP A 1 189 ? 7.690 7.188 -12.185 1.00 91.19 189 TRP A C 1
ATOM 1542 O O . TRP A 1 189 ? 7.283 6.669 -13.223 1.00 91.19 189 TRP A O 1
ATOM 1552 N N . ARG A 1 190 ? 6.873 7.811 -11.330 1.00 93.25 190 ARG A N 1
ATOM 1553 C CA . ARG A 1 190 ? 5.418 7.896 -11.507 1.00 93.25 190 ARG A CA 1
ATOM 1554 C C . ARG A 1 190 ? 5.054 8.557 -12.836 1.00 93.25 190 ARG A C 1
ATOM 1556 O O . ARG A 1 190 ? 4.345 7.961 -13.641 1.00 93.25 190 ARG A O 1
ATOM 1563 N N . LYS A 1 191 ? 5.580 9.747 -13.134 1.00 91.38 191 LYS A N 1
ATOM 1564 C CA . LYS A 1 191 ? 5.245 10.444 -14.387 1.00 91.38 191 LYS A CA 1
ATOM 1565 C C . LYS A 1 191 ? 5.713 9.684 -15.632 1.00 91.38 191 LYS A C 1
ATOM 1567 O O . LYS A 1 191 ? 5.003 9.681 -16.624 1.00 91.38 191 LYS A O 1
ATOM 1572 N N . LYS A 1 192 ? 6.851 8.983 -15.594 1.00 89.19 192 LYS A N 1
ATOM 1573 C CA . LYS A 1 192 ? 7.322 8.169 -16.732 1.00 89.19 192 LYS A CA 1
ATOM 1574 C C . LYS A 1 192 ? 6.450 6.945 -17.029 1.00 89.19 192 LYS A C 1
ATOM 1576 O O . LYS A 1 192 ? 6.506 6.455 -18.151 1.00 89.19 192 LYS A O 1
ATOM 1581 N N . ASN A 1 193 ? 5.704 6.441 -16.046 1.00 87.44 193 ASN A N 1
ATOM 1582 C CA . ASN A 1 193 ? 4.907 5.221 -16.191 1.00 87.44 193 ASN A CA 1
ATOM 1583 C C . ASN A 1 193 ? 3.403 5.496 -16.380 1.00 87.44 193 ASN A C 1
ATOM 1585 O O . ASN A 1 193 ? 2.751 4.705 -17.051 1.00 87.44 193 ASN A O 1
ATOM 1589 N N . TRP A 1 194 ? 2.871 6.611 -15.860 1.00 90.94 194 TRP A N 1
ATOM 1590 C CA . TRP A 1 194 ? 1.440 6.957 -15.969 1.00 90.94 194 TRP A CA 1
ATOM 1591 C C . TRP A 1 194 ? 1.139 8.236 -16.754 1.00 90.94 194 TRP A C 1
ATOM 1593 O O . TRP A 1 194 ? -0.009 8.436 -17.141 1.00 90.94 194 TRP A O 1
ATOM 1603 N N . ASN A 1 195 ? 2.149 9.073 -17.023 1.00 85.12 195 ASN A N 1
ATOM 1604 C CA . ASN A 1 195 ? 2.050 10.435 -17.568 1.00 85.12 195 ASN A CA 1
ATOM 1605 C C . ASN A 1 195 ? 1.231 11.396 -16.687 1.00 85.12 195 ASN A C 1
ATOM 1607 O O . ASN A 1 195 ? 1.802 12.343 -16.140 1.00 85.12 195 ASN A O 1
ATOM 1611 N N . GLU A 1 196 ? -0.049 11.091 -16.486 1.00 92.12 196 GLU A N 1
ATOM 1612 C CA . GLU A 1 196 ? -1.023 11.869 -15.722 1.00 92.12 196 GLU A CA 1
ATOM 1613 C C . GLU A 1 196 ? -1.185 11.344 -14.290 1.00 92.12 196 GLU A C 1
ATOM 1615 O O . GLU A 1 196 ? -1.006 10.156 -13.994 1.00 92.12 196 GLU A O 1
ATOM 1620 N N . TRP A 1 197 ? -1.497 12.254 -13.370 1.00 94.88 197 TRP A N 1
ATOM 1621 C CA . TRP A 1 197 ? -1.629 11.934 -11.950 1.00 94.88 197 TRP A CA 1
ATOM 1622 C C . TRP A 1 197 ? -2.905 11.137 -11.657 1.00 94.88 197 TRP A C 1
ATOM 1624 O O . TRP A 1 197 ? -2.879 10.173 -10.897 1.00 94.88 197 TRP A O 1
ATOM 1634 N N . GLU A 1 198 ? -3.997 11.489 -12.315 1.00 95.12 198 GLU A N 1
ATOM 1635 C CA . GLU A 1 198 ? -5.314 10.872 -12.211 1.00 95.12 198 GLU A CA 1
ATOM 1636 C C . GLU A 1 198 ? -5.260 9.401 -12.638 1.00 95.12 198 GLU A C 1
ATOM 1638 O O . GLU A 1 198 ? -5.807 8.525 -11.963 1.00 95.12 198 GLU A O 1
ATOM 1643 N N . THR A 1 199 ? -4.513 9.105 -13.708 1.00 94.88 199 THR A N 1
ATOM 1644 C CA . THR A 1 199 ? -4.246 7.732 -14.156 1.00 94.88 199 THR A CA 1
ATOM 1645 C C . THR A 1 199 ? -3.457 6.961 -13.100 1.00 94.88 199 THR A C 1
ATOM 1647 O O . THR A 1 199 ? -3.803 5.830 -12.775 1.00 94.88 199 THR A O 1
ATOM 1650 N N . PHE A 1 200 ? -2.429 7.569 -12.494 1.00 95.25 200 PHE A N 1
ATOM 1651 C CA . PHE A 1 200 ? -1.696 6.923 -11.402 1.00 95.25 200 PHE A CA 1
ATOM 1652 C C . PHE A 1 200 ? -2.604 6.617 -10.203 1.00 95.25 200 PHE A C 1
ATOM 1654 O O . PHE A 1 200 ? -2.532 5.520 -9.650 1.00 95.25 200 PHE A O 1
ATOM 1661 N N . VAL A 1 201 ? -3.462 7.562 -9.811 1.00 95.94 201 VAL A N 1
ATOM 1662 C CA . VAL A 1 201 ? -4.387 7.405 -8.681 1.00 95.94 201 VAL A CA 1
ATOM 1663 C C . VAL A 1 201 ? -5.390 6.282 -8.935 1.00 95.94 201 VAL A C 1
ATOM 1665 O O . VAL A 1 201 ? -5.516 5.382 -8.101 1.00 95.94 201 VAL A O 1
ATOM 1668 N N . SER A 1 202 ? -6.076 6.319 -10.076 1.00 95.00 202 SER A N 1
ATOM 1669 C CA . SER A 1 202 ? -7.109 5.343 -10.442 1.00 95.00 202 SER A CA 1
ATOM 1670 C C . SER A 1 202 ? -6.521 3.941 -10.616 1.00 95.00 202 SER A C 1
ATOM 1672 O O . SER A 1 202 ? -6.981 2.990 -9.981 1.00 95.00 202 SER A O 1
ATOM 1674 N N . GLU A 1 203 ? -5.430 3.798 -11.374 1.00 94.31 203 GLU A N 1
ATOM 1675 C CA . GLU A 1 203 ? -4.808 2.496 -11.635 1.00 94.31 203 GLU A CA 1
ATOM 1676 C C . GLU A 1 203 ? -4.095 1.885 -10.416 1.00 94.31 203 GLU A C 1
ATOM 1678 O O . GLU A 1 203 ? -3.741 0.704 -10.455 1.00 94.31 203 GLU A O 1
ATOM 1683 N N . ASN A 1 204 ? -3.890 2.648 -9.334 1.00 94.81 204 ASN A N 1
ATOM 1684 C CA . ASN A 1 204 ? -3.334 2.155 -8.066 1.00 94.81 204 ASN A CA 1
ATOM 1685 C C . ASN A 1 204 ? -4.336 2.164 -6.897 1.00 94.81 204 ASN A C 1
ATOM 1687 O O . ASN A 1 204 ? -3.940 1.888 -5.755 1.00 94.81 204 ASN A O 1
ATOM 1691 N N . PHE A 1 205 ? -5.617 2.450 -7.165 1.00 96.50 205 PHE A N 1
ATOM 1692 C CA . PHE A 1 205 ? -6.687 2.535 -6.165 1.00 96.50 205 PHE A CA 1
ATOM 1693 C C . PHE A 1 205 ? -6.349 3.488 -5.007 1.00 96.50 205 PHE A C 1
ATOM 1695 O O . PHE A 1 205 ? -6.439 3.126 -3.835 1.00 96.50 205 PHE A O 1
ATOM 1702 N N . LEU A 1 206 ? -5.894 4.700 -5.325 1.00 96.00 206 LEU A N 1
ATOM 1703 C CA . LEU A 1 206 ? -5.449 5.699 -4.343 1.00 96.00 206 LEU A CA 1
ATOM 1704 C C . LEU A 1 206 ? -6.473 6.811 -4.093 1.00 96.00 206 LEU A C 1
ATOM 1706 O O . LEU A 1 206 ? -6.139 7.804 -3.450 1.00 96.00 206 LEU A O 1
ATOM 1710 N N . PHE A 1 207 ? -7.709 6.649 -4.570 1.00 95.88 207 PHE A N 1
ATOM 1711 C CA . PHE A 1 207 ? -8.746 7.677 -4.482 1.00 95.88 207 PHE A CA 1
ATOM 1712 C C . PHE A 1 207 ? -8.994 8.155 -3.040 1.00 95.88 207 PHE A C 1
ATOM 1714 O O . PHE A 1 207 ? -9.184 9.340 -2.807 1.00 95.88 207 PHE A O 1
ATOM 1721 N N . ASP A 1 208 ? -8.879 7.272 -2.040 1.00 95.75 208 ASP A N 1
ATOM 1722 C CA . ASP A 1 208 ? -9.085 7.644 -0.629 1.00 95.75 208 ASP A CA 1
ATOM 1723 C C . ASP A 1 208 ? -8.014 8.604 -0.072 1.00 95.75 208 ASP A C 1
ATOM 1725 O O . ASP A 1 208 ? -8.218 9.207 0.985 1.00 95.75 208 ASP A O 1
ATOM 1729 N N . TYR A 1 209 ? -6.887 8.768 -0.774 1.00 97.25 209 TYR A N 1
ATOM 1730 C CA . TYR A 1 209 ? -5.799 9.683 -0.416 1.00 97.25 209 TYR A CA 1
ATOM 1731 C C . TYR A 1 209 ? -5.870 11.036 -1.133 1.00 97.25 209 TYR A C 1
ATOM 1733 O O . TYR A 1 209 ? -5.038 11.904 -0.851 1.00 97.25 209 TYR A O 1
ATOM 1741 N N . VAL A 1 210 ? -6.825 11.230 -2.044 1.00 97.06 210 VAL A N 1
ATOM 1742 C CA . VAL A 1 210 ? -6.992 12.474 -2.802 1.00 97.06 210 VAL A CA 1
ATOM 1743 C C . VAL A 1 210 ? -8.388 13.067 -2.626 1.00 97.06 210 VAL A C 1
ATOM 1745 O O . VAL A 1 210 ? -9.316 12.394 -2.186 1.00 97.06 210 VAL A O 1
ATOM 1748 N N . ASP A 1 211 ? -8.519 14.364 -2.886 1.00 95.75 211 ASP A N 1
ATOM 1749 C CA . ASP A 1 211 ? -9.804 15.051 -2.940 1.00 95.75 211 ASP A CA 1
ATOM 1750 C C . ASP A 1 211 ? -10.460 14.912 -4.327 1.00 95.75 211 ASP A C 1
ATOM 1752 O O . ASP A 1 211 ? -9.909 14.301 -5.244 1.00 95.75 211 ASP A O 1
ATOM 1756 N N . LYS A 1 212 ? -11.642 15.513 -4.504 1.00 91.81 212 LYS A N 1
ATOM 1757 C CA . LYS A 1 212 ? -12.386 15.494 -5.779 1.00 91.81 212 LYS A CA 1
ATOM 1758 C C . LYS A 1 212 ? -11.658 16.183 -6.940 1.00 91.81 212 LYS A C 1
ATOM 1760 O O . LYS A 1 212 ? -12.027 15.990 -8.090 1.00 91.81 212 LYS A O 1
ATOM 1765 N N . SER A 1 213 ? -10.643 16.994 -6.646 1.00 94.31 213 SER A N 1
ATOM 1766 C CA . SER A 1 213 ? -9.745 17.604 -7.633 1.00 94.31 213 SER A CA 1
ATOM 1767 C C . SER A 1 213 ? -8.450 16.807 -7.821 1.00 94.31 213 SER A C 1
ATOM 1769 O O . SER A 1 213 ? -7.480 17.327 -8.366 1.00 94.31 213 SER A O 1
ATOM 1771 N N . TYR A 1 214 ? -8.423 15.560 -7.337 1.00 94.88 214 TYR A N 1
ATOM 1772 C CA . TYR A 1 214 ? -7.272 14.668 -7.314 1.00 94.88 214 TYR A CA 1
ATOM 1773 C C . TYR A 1 214 ? -6.070 15.208 -6.524 1.00 94.88 214 TYR A C 1
ATOM 1775 O O . TYR A 1 214 ? -4.984 14.647 -6.603 1.00 94.88 214 TYR A O 1
ATOM 1783 N N . LYS A 1 215 ? -6.207 16.236 -5.683 1.00 96.88 215 LYS A N 1
ATOM 1784 C CA . LYS A 1 215 ? -5.079 16.704 -4.860 1.00 96.88 215 LYS A CA 1
ATOM 1785 C C . LYS A 1 215 ? -4.925 15.836 -3.615 1.00 96.88 215 LYS A C 1
ATOM 1787 O O . LYS A 1 215 ? -5.936 15.425 -3.053 1.00 96.88 215 LYS A O 1
ATOM 1792 N N . PRO A 1 216 ? -3.696 15.566 -3.134 1.00 97.50 216 PRO A N 1
ATOM 1793 C CA . PRO A 1 216 ? -3.497 14.849 -1.880 1.00 97.50 216 PRO A CA 1
ATOM 1794 C C . PRO A 1 216 ? -4.269 15.498 -0.731 1.00 97.50 216 PRO A C 1
ATOM 1796 O O . PRO A 1 216 ? -4.161 16.704 -0.502 1.00 97.50 216 PRO A O 1
ATOM 1799 N N . ARG A 1 217 ? -5.020 14.683 0.005 1.00 97.06 217 ARG A N 1
ATOM 1800 C CA . ARG A 1 217 ? -5.843 15.128 1.128 1.00 97.06 217 ARG A CA 1
ATOM 1801 C C . ARG A 1 217 ? -5.001 15.707 2.257 1.00 97.06 217 ARG A C 1
ATOM 1803 O O . ARG A 1 217 ? -4.051 15.085 2.727 1.00 97.06 217 ARG A O 1
ATOM 1810 N N . THR A 1 218 ? -5.382 16.887 2.730 1.00 94.88 218 THR A N 1
ATOM 1811 C CA . THR A 1 218 ? -4.725 17.558 3.862 1.00 94.88 218 THR A CA 1
ATOM 1812 C C . THR A 1 218 ? -5.375 17.241 5.204 1.00 94.88 218 THR A C 1
ATOM 1814 O O . THR A 1 218 ? -4.806 17.563 6.240 1.00 94.88 218 THR A O 1
ATOM 1817 N N . ASP A 1 219 ? -6.558 16.626 5.193 1.00 95.12 219 ASP A N 1
ATOM 1818 C CA . ASP A 1 219 ? -7.309 16.242 6.389 1.00 95.12 219 ASP A CA 1
ATOM 1819 C C . ASP A 1 219 ? -6.883 14.879 6.962 1.00 95.12 219 ASP A C 1
ATOM 1821 O O . ASP A 1 219 ? -7.270 14.534 8.074 1.00 95.12 219 ASP A O 1
ATOM 1825 N N . ILE A 1 220 ? -6.063 1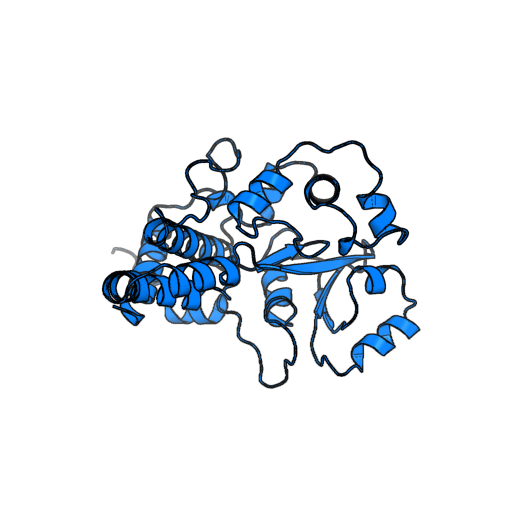4.103 6.242 1.00 96.06 220 ILE A N 1
ATOM 1826 C CA . ILE A 1 220 ? -5.479 12.863 6.769 1.00 96.06 220 ILE A CA 1
ATOM 1827 C C . ILE A 1 220 ? -4.299 13.236 7.685 1.00 96.06 220 ILE A C 1
ATOM 1829 O O . ILE A 1 220 ? -3.294 13.756 7.189 1.00 96.06 220 ILE A O 1
ATOM 1833 N N . PRO A 1 221 ? -4.374 12.967 9.003 1.00 92.75 221 PRO A N 1
ATOM 1834 C CA . PRO A 1 221 ? -3.351 13.409 9.938 1.00 92.75 221 PRO A CA 1
ATOM 1835 C C . PRO A 1 221 ? -2.045 12.626 9.774 1.00 92.75 221 PRO A C 1
ATOM 1837 O O . PRO A 1 221 ? -2.053 11.409 9.577 1.00 92.75 221 PRO A O 1
ATOM 1840 N N . LEU A 1 222 ? -0.919 13.322 9.950 1.00 93.25 222 LEU A N 1
ATOM 1841 C CA . LEU A 1 222 ? 0.364 12.684 10.251 1.00 93.25 222 LEU A CA 1
ATOM 1842 C C . LEU A 1 222 ? 0.405 12.276 11.724 1.00 93.25 222 LEU A C 1
ATOM 1844 O O . LEU A 1 222 ? -0.209 12.929 12.567 1.00 93.25 222 LEU A O 1
ATOM 1848 N N . PHE A 1 223 ? 1.132 11.214 12.050 1.00 93.38 223 PHE A N 1
ATOM 1849 C CA . PHE A 1 223 ? 1.191 10.696 13.410 1.00 93.38 223 PHE A CA 1
ATOM 1850 C C . PHE A 1 223 ? 1.881 11.683 14.360 1.00 93.38 223 PHE A C 1
ATOM 1852 O O . PHE A 1 223 ? 3.046 12.041 14.171 1.00 93.38 223 PHE A O 1
ATOM 1859 N N . CYS A 1 224 ? 1.198 12.045 15.443 1.00 91.88 224 CYS A N 1
ATOM 1860 C CA . CYS A 1 224 ? 1.775 12.739 16.589 1.00 91.88 224 CYS A CA 1
ATOM 1861 C C . CYS A 1 224 ? 1.189 12.206 17.909 1.00 91.88 224 CYS A C 1
ATOM 1863 O O . CYS A 1 224 ? 0.340 11.312 17.935 1.00 91.88 224 CYS A O 1
ATOM 1865 N N . ILE A 1 225 ? 1.699 12.700 19.039 1.00 90.75 225 ILE A N 1
ATOM 1866 C CA . ILE A 1 225 ? 1.297 12.223 20.371 1.00 90.75 225 ILE A CA 1
ATOM 1867 C C . ILE A 1 225 ? -0.165 12.578 20.669 1.00 90.75 225 ILE A C 1
ATOM 1869 O O . ILE A 1 225 ? -0.884 11.798 21.292 1.00 90.75 225 ILE A O 1
ATOM 1873 N N . GLU A 1 226 ? -0.611 13.722 20.174 1.00 92.94 226 GLU A N 1
ATOM 1874 C CA . GLU A 1 226 ? -1.906 14.321 20.461 1.00 92.94 226 GLU A CA 1
ATOM 1875 C C . GLU A 1 226 ? -3.041 13.649 19.671 1.00 92.94 226 GLU A C 1
ATOM 1877 O O . GLU A 1 226 ? -4.181 13.641 20.126 1.00 92.94 226 GLU A O 1
ATOM 1882 N N . ASN A 1 227 ? -2.739 13.027 18.522 1.00 94.38 227 ASN A N 1
ATOM 1883 C CA . ASN A 1 227 ? -3.741 12.466 17.608 1.00 94.38 227 ASN A CA 1
ATOM 1884 C C . ASN A 1 227 ? -3.697 10.932 17.467 1.00 94.38 227 ASN A C 1
ATOM 1886 O O . ASN A 1 227 ? -4.318 10.385 16.559 1.00 94.38 227 ASN A O 1
ATOM 1890 N N . ARG A 1 228 ? -3.006 10.207 18.363 1.00 94.81 228 ARG A N 1
ATOM 1891 C CA . ARG A 1 228 ? -2.781 8.742 18.269 1.00 94.81 228 ARG A CA 1
ATOM 1892 C C . ARG A 1 228 ? -4.043 7.943 17.912 1.00 94.81 228 ARG A C 1
ATOM 1894 O O . ARG A 1 228 ? -4.000 7.073 17.047 1.00 94.81 228 ARG A O 1
ATOM 1901 N N . LYS A 1 229 ? -5.163 8.224 18.591 1.00 95.94 229 LYS A N 1
ATOM 1902 C CA . LYS A 1 229 ? -6.444 7.531 18.378 1.00 95.94 229 LYS A CA 1
ATOM 1903 C C . LYS A 1 229 ? -7.019 7.830 16.995 1.00 95.94 229 LYS A C 1
ATOM 1905 O O . LYS A 1 229 ? -7.379 6.905 16.275 1.00 95.94 229 LYS A O 1
ATOM 1910 N N . GLU A 1 230 ? -7.094 9.108 16.640 1.00 97.06 230 GLU A N 1
ATOM 1911 C CA . GLU A 1 230 ? -7.598 9.558 15.343 1.00 97.06 230 GLU A CA 1
ATOM 1912 C C . GLU A 1 230 ? -6.754 8.984 14.205 1.00 97.06 230 GLU A C 1
ATOM 1914 O O . GLU A 1 230 ? -7.295 8.398 13.273 1.00 97.06 230 GLU A O 1
ATOM 1919 N N . TRP A 1 231 ? -5.428 9.036 14.330 1.00 96.75 231 TRP A N 1
ATOM 1920 C CA . TRP A 1 231 ? -4.511 8.473 13.349 1.00 96.75 231 TRP A CA 1
ATOM 1921 C C . TRP A 1 231 ? -4.732 6.969 13.136 1.00 96.75 231 TRP A C 1
ATOM 1923 O O . TRP A 1 231 ? -4.785 6.517 11.989 1.00 96.75 231 TRP A O 1
ATOM 1933 N N . LEU A 1 232 ? -4.902 6.194 14.220 1.00 97.12 232 LEU A N 1
ATOM 1934 C CA . LEU A 1 232 ? -5.182 4.754 14.148 1.00 97.12 232 LEU A CA 1
ATOM 1935 C C . LEU A 1 232 ? -6.518 4.477 13.453 1.00 97.12 232 LEU A C 1
ATOM 1937 O O . LEU A 1 232 ? -6.579 3.601 12.591 1.00 97.12 232 LEU A O 1
ATOM 1941 N N . ILE A 1 233 ? -7.573 5.223 13.791 1.00 97.12 233 ILE A N 1
ATOM 1942 C CA . ILE A 1 233 ? -8.897 5.079 13.169 1.00 97.12 233 ILE A CA 1
ATOM 1943 C C . ILE A 1 233 ? -8.821 5.416 11.677 1.00 97.12 233 ILE A C 1
ATOM 1945 O O . ILE A 1 233 ? -9.232 4.604 10.845 1.00 97.12 233 ILE A O 1
ATOM 1949 N N . THR A 1 234 ? -8.250 6.570 11.329 1.00 97.50 234 THR A N 1
ATOM 1950 C CA . THR A 1 234 ? -8.171 7.051 9.946 1.00 97.50 234 THR A CA 1
ATOM 1951 C C . THR A 1 234 ? -7.352 6.109 9.077 1.00 97.50 234 THR A C 1
ATOM 1953 O O . THR A 1 234 ? -7.824 5.694 8.022 1.00 97.50 234 THR A O 1
ATOM 1956 N N . ASN A 1 235 ? -6.162 5.688 9.515 1.00 97.19 235 ASN A N 1
ATOM 1957 C CA . ASN A 1 235 ? -5.340 4.794 8.699 1.00 97.19 235 ASN A CA 1
ATOM 1958 C C . ASN A 1 235 ? -5.906 3.364 8.635 1.00 97.19 235 ASN A C 1
ATOM 1960 O O . ASN A 1 235 ? -5.767 2.718 7.600 1.00 97.19 235 ASN A O 1
ATOM 1964 N N . THR A 1 236 ? -6.610 2.883 9.670 1.00 98.00 236 THR A N 1
ATOM 1965 C CA . THR A 1 236 ? -7.368 1.616 9.579 1.00 98.00 236 THR A CA 1
ATOM 1966 C C . THR A 1 236 ? -8.441 1.717 8.494 1.00 98.00 236 THR A C 1
ATOM 1968 O O . THR A 1 236 ? -8.537 0.839 7.636 1.00 98.00 236 THR A O 1
ATOM 1971 N N . LYS A 1 237 ? -9.209 2.817 8.496 1.00 97.94 237 LYS A N 1
ATOM 1972 C CA . LYS A 1 237 ? -10.245 3.083 7.494 1.00 97.94 237 LYS A CA 1
ATOM 1973 C C . LYS A 1 237 ? -9.656 3.128 6.082 1.00 97.94 237 LYS A C 1
ATOM 1975 O O . LYS A 1 237 ? -10.169 2.436 5.211 1.00 97.94 237 LYS A O 1
ATOM 1980 N N . LEU A 1 238 ? -8.558 3.859 5.870 1.00 98.00 238 LEU A N 1
ATOM 1981 C CA . LEU A 1 238 ? -7.890 3.954 4.563 1.00 98.00 238 LEU A CA 1
ATOM 1982 C C . LEU A 1 238 ? -7.455 2.580 4.031 1.00 98.00 238 LEU A C 1
ATOM 1984 O O . LEU A 1 238 ? -7.677 2.275 2.861 1.00 98.00 238 LEU A O 1
ATOM 1988 N N . ILE A 1 239 ? -6.889 1.721 4.886 1.00 98.25 239 ILE A N 1
ATOM 1989 C CA . ILE A 1 239 ? -6.482 0.366 4.485 1.00 98.25 239 ILE A CA 1
ATOM 1990 C C . ILE A 1 239 ? -7.698 -0.480 4.089 1.00 98.25 239 ILE A C 1
ATOM 1992 O O . ILE A 1 239 ? -7.643 -1.193 3.083 1.00 98.25 239 ILE A O 1
ATOM 1996 N N . ILE A 1 240 ? -8.792 -0.410 4.854 1.00 98.44 240 ILE A N 1
ATOM 1997 C CA . ILE A 1 240 ? -10.024 -1.157 4.564 1.00 98.44 240 ILE A CA 1
ATOM 1998 C C . ILE A 1 240 ? -10.658 -0.673 3.258 1.00 98.44 240 ILE A C 1
ATOM 2000 O O . ILE A 1 240 ? -10.920 -1.499 2.383 1.00 98.44 240 ILE A O 1
ATOM 2004 N N . GLN A 1 241 ? -10.835 0.641 3.092 1.00 97.81 241 GLN A N 1
ATOM 2005 C CA . GLN A 1 241 ? -11.396 1.240 1.877 1.00 97.81 241 GLN A CA 1
ATOM 2006 C C . GLN A 1 241 ? -10.579 0.850 0.645 1.00 97.81 241 GLN A C 1
ATOM 2008 O O . GLN A 1 241 ? -11.118 0.312 -0.320 1.00 97.81 241 GLN A O 1
ATOM 2013 N N . ARG A 1 242 ? -9.254 0.996 0.707 1.00 97.56 242 ARG A N 1
ATOM 2014 C CA . ARG A 1 242 ? -8.382 0.627 -0.407 1.00 97.56 242 ARG A CA 1
ATOM 2015 C C . ARG A 1 242 ? -8.393 -0.874 -0.699 1.00 97.56 242 ARG A C 1
ATOM 2017 O O . ARG A 1 242 ? -8.399 -1.272 -1.861 1.00 97.56 242 ARG A O 1
ATOM 2024 N N . SER A 1 243 ? -8.441 -1.724 0.329 1.00 97.81 243 SER A N 1
ATOM 2025 C CA . SER A 1 243 ? -8.571 -3.180 0.148 1.00 97.81 243 SER A CA 1
ATOM 2026 C C . SER A 1 243 ? -9.893 -3.546 -0.535 1.00 97.81 243 SER A C 1
ATOM 2028 O O . SER A 1 243 ? -9.909 -4.410 -1.414 1.00 97.81 243 SER A O 1
ATOM 2030 N N . TYR A 1 244 ? -10.979 -2.855 -0.174 1.00 97.81 244 TYR A N 1
ATOM 2031 C CA . TYR A 1 244 ? -12.286 -2.975 -0.815 1.00 97.81 244 TYR A CA 1
ATOM 2032 C C . TYR A 1 244 ? -12.230 -2.600 -2.293 1.00 97.81 244 TYR A C 1
ATOM 2034 O O . TYR A 1 244 ? -12.570 -3.419 -3.145 1.00 97.81 244 TYR A O 1
ATOM 2042 N N . ARG A 1 245 ? -11.668 -1.431 -2.613 1.00 96.94 245 ARG A N 1
ATOM 2043 C CA . ARG A 1 245 ? -11.457 -0.980 -3.996 1.00 96.94 245 ARG A CA 1
ATOM 2044 C C . ARG A 1 245 ? -10.685 -1.983 -4.838 1.00 96.94 245 ARG A C 1
ATOM 2046 O O . ARG A 1 245 ? -11.082 -2.256 -5.964 1.00 96.94 245 ARG A O 1
ATOM 2053 N N . ILE A 1 246 ? -9.609 -2.550 -4.293 1.00 96.19 246 ILE A N 1
ATOM 2054 C CA . ILE A 1 246 ? -8.785 -3.537 -4.998 1.00 96.19 246 ILE A CA 1
ATOM 2055 C C . ILE A 1 246 ? -9.577 -4.823 -5.273 1.00 96.19 246 ILE A C 1
ATOM 2057 O O . ILE A 1 246 ? -9.486 -5.369 -6.372 1.00 96.19 246 ILE A O 1
ATOM 2061 N N . LYS A 1 247 ? -10.338 -5.331 -4.292 1.00 95.69 247 LYS A N 1
ATOM 2062 C CA . LYS A 1 247 ? -11.135 -6.557 -4.462 1.00 95.69 247 LYS A CA 1
ATOM 2063 C C . LYS A 1 247 ? -12.265 -6.350 -5.473 1.00 95.69 247 LYS A C 1
ATOM 2065 O O . LYS A 1 247 ? -12.406 -7.159 -6.386 1.00 95.69 247 LYS A O 1
ATOM 2070 N N . GLU A 1 248 ? -13.027 -5.272 -5.316 1.00 95.12 248 GLU A N 1
ATOM 2071 C CA . GLU A 1 248 ? -14.214 -4.973 -6.127 1.00 95.12 248 GLU A CA 1
ATOM 2072 C C . GLU A 1 248 ? -13.881 -4.224 -7.430 1.00 95.12 248 GLU A C 1
ATOM 2074 O O . GLU A 1 248 ? -14.767 -3.925 -8.224 1.00 95.12 248 GLU A O 1
ATOM 2079 N N . LYS A 1 249 ? -12.594 -3.931 -7.671 1.00 94.75 249 LYS A N 1
ATOM 2080 C CA . LYS A 1 249 ? -12.072 -3.194 -8.834 1.00 94.75 249 LYS A CA 1
ATOM 2081 C C . LYS A 1 249 ? -12.734 -1.821 -9.023 1.00 94.75 249 LYS A C 1
ATOM 2083 O O . LYS A 1 249 ? -13.116 -1.466 -10.135 1.00 94.75 249 LYS A O 1
ATOM 2088 N N . LYS A 1 250 ? -12.830 -1.037 -7.941 1.00 94.44 250 LYS A N 1
ATOM 2089 C CA . LYS A 1 250 ? -13.456 0.301 -7.905 1.00 94.44 250 LYS A CA 1
ATOM 2090 C C . LYS A 1 250 ? -12.417 1.435 -7.808 1.00 94.44 250 LYS A C 1
ATOM 2092 O O . LYS A 1 250 ? -12.000 1.774 -6.694 1.00 94.44 250 LYS A O 1
ATOM 2097 N N . PRO A 1 251 ? -11.960 2.008 -8.940 1.00 90.88 251 PRO A N 1
ATOM 2098 C CA . PRO A 1 251 ? -10.911 3.033 -8.949 1.00 90.88 251 PRO A CA 1
ATOM 2099 C C . PRO A 1 251 ? -11.377 4.431 -8.507 1.00 90.88 251 PRO A C 1
ATOM 2101 O O . PRO A 1 251 ? -10.537 5.195 -8.036 1.00 90.88 251 PRO A O 1
ATOM 2104 N N . ASP A 1 252 ? -12.679 4.730 -8.595 1.00 88.06 252 ASP A N 1
ATOM 2105 C CA . ASP A 1 252 ? -13.245 6.089 -8.474 1.00 88.06 252 ASP A CA 1
ATOM 2106 C C . ASP A 1 252 ? -14.241 6.222 -7.304 1.00 88.06 252 ASP A C 1
ATOM 2108 O O . ASP A 1 252 ? -14.175 5.448 -6.356 1.00 88.06 252 ASP A O 1
ATOM 2112 N N . GLU A 1 253 ? -15.151 7.201 -7.302 1.00 90.88 253 GLU A N 1
ATOM 2113 C CA . GLU A 1 253 ? -16.107 7.406 -6.200 1.00 90.88 253 GLU A CA 1
ATOM 2114 C C . GLU A 1 253 ? -16.879 6.123 -5.820 1.00 90.88 253 GLU A C 1
ATOM 2116 O O . GLU A 1 253 ? -17.261 5.312 -6.665 1.00 90.88 253 GLU A O 1
ATOM 2121 N N . LEU A 1 254 ? -17.067 5.927 -4.512 1.00 93.62 254 LEU A N 1
ATOM 2122 C CA . LEU A 1 254 ? -17.805 4.796 -3.951 1.00 93.62 254 LEU A CA 1
ATOM 2123 C C . LEU A 1 254 ? -19.294 5.141 -3.881 1.00 93.62 254 LEU A C 1
ATOM 2125 O O . LEU A 1 254 ? -19.659 6.283 -3.614 1.00 93.62 254 LEU A O 1
ATOM 2129 N N . THR A 1 255 ? -20.143 4.147 -4.120 1.00 95.38 255 THR A N 1
ATOM 2130 C CA . THR A 1 255 ? -21.601 4.277 -3.981 1.00 95.38 255 THR A CA 1
ATOM 2131 C C . THR A 1 255 ? -22.034 4.165 -2.517 1.00 95.38 255 THR A C 1
ATOM 2133 O O . THR A 1 255 ? -21.263 3.723 -1.669 1.00 95.38 255 THR A O 1
ATOM 2136 N N . GLU A 1 256 ? -23.288 4.496 -2.208 1.00 95.31 256 GLU A N 1
ATOM 2137 C CA . GLU A 1 256 ? -23.841 4.300 -0.856 1.00 95.31 256 GLU A CA 1
ATOM 2138 C C . GLU A 1 256 ? -23.758 2.828 -0.406 1.00 95.31 256 GLU A C 1
ATOM 2140 O O . GLU A 1 256 ? -23.361 2.545 0.721 1.00 95.31 256 GLU A O 1
ATOM 2145 N N . GLU A 1 257 ? -24.026 1.879 -1.309 1.00 95.12 257 GLU A N 1
ATOM 2146 C CA . GLU A 1 257 ? -23.903 0.437 -1.039 1.00 95.12 257 GLU A CA 1
ATOM 2147 C C . GLU A 1 257 ? -22.457 0.031 -0.697 1.00 95.12 257 GLU A C 1
ATOM 2149 O O . GLU A 1 257 ? -22.211 -0.792 0.191 1.00 95.12 257 GLU A O 1
ATOM 2154 N N . ASP A 1 258 ? -21.474 0.648 -1.359 1.00 96.00 258 ASP A N 1
ATOM 2155 C CA . ASP A 1 258 ? -20.060 0.436 -1.045 1.00 96.00 258 ASP A CA 1
ATOM 2156 C C . ASP A 1 258 ? -19.714 0.931 0.356 1.00 96.00 258 ASP A C 1
ATOM 2158 O O . ASP A 1 258 ? -18.997 0.261 1.104 1.00 96.00 258 ASP A O 1
ATOM 2162 N N . GLU A 1 259 ? -20.221 2.110 0.718 1.00 95.88 259 GLU A N 1
ATOM 2163 C CA . GLU A 1 259 ? -20.016 2.689 2.040 1.00 95.88 259 GLU A CA 1
ATOM 2164 C C . GLU A 1 259 ? -20.645 1.826 3.139 1.00 95.88 259 GLU A C 1
ATOM 2166 O O . GLU A 1 259 ? -20.017 1.621 4.183 1.00 95.88 259 GLU A O 1
ATOM 2171 N N . GLU A 1 260 ? -21.827 1.252 2.896 1.00 96.38 260 GLU A N 1
ATOM 2172 C CA . GLU A 1 260 ? -22.465 0.286 3.795 1.00 96.38 260 GLU A CA 1
ATOM 2173 C C . GLU A 1 260 ? -21.613 -0.978 3.972 1.00 96.38 260 GLU A C 1
ATOM 2175 O O . GLU A 1 260 ? -21.366 -1.403 5.106 1.00 96.38 260 GLU A O 1
ATOM 2180 N N . CYS A 1 261 ? -21.082 -1.540 2.880 1.00 97.00 261 CYS A N 1
ATOM 2181 C CA . CYS A 1 261 ? -20.187 -2.698 2.934 1.00 97.00 261 CYS A CA 1
ATOM 2182 C C . CYS A 1 261 ? -18.903 -2.390 3.719 1.00 97.00 261 CYS A C 1
ATOM 2184 O O . CYS A 1 261 ? -18.486 -3.158 4.588 1.00 97.00 261 CYS A O 1
ATOM 2186 N N . ILE A 1 262 ? -18.272 -1.246 3.445 1.00 97.06 262 ILE A N 1
ATOM 2187 C CA . ILE A 1 262 ? -17.059 -0.796 4.139 1.00 97.06 262 ILE A CA 1
ATOM 2188 C C . ILE A 1 262 ? -17.333 -0.589 5.627 1.00 97.06 262 ILE A C 1
ATOM 2190 O O . ILE A 1 262 ? -16.516 -0.990 6.461 1.00 97.06 262 ILE A O 1
ATOM 2194 N N . LYS A 1 263 ? -18.480 -0.003 5.981 1.00 96.62 263 LYS A N 1
ATOM 2195 C CA . LYS A 1 263 ? -18.903 0.155 7.374 1.00 96.62 263 LYS A CA 1
ATOM 2196 C C . LYS A 1 263 ? -19.084 -1.202 8.051 1.00 96.62 263 LYS A C 1
ATOM 2198 O O . LYS A 1 263 ? -18.557 -1.392 9.144 1.00 96.62 263 LYS A O 1
ATOM 2203 N N . ALA A 1 264 ? -19.718 -2.165 7.383 1.00 96.94 264 ALA A N 1
ATOM 2204 C CA . ALA A 1 264 ? -19.867 -3.522 7.901 1.00 96.94 264 ALA A CA 1
ATOM 2205 C C . ALA A 1 264 ? -18.506 -4.209 8.142 1.00 96.94 264 ALA A C 1
ATOM 2207 O O . ALA A 1 264 ? -18.309 -4.832 9.187 1.00 96.94 264 ALA A O 1
ATOM 2208 N N . ILE A 1 265 ? -17.528 -4.038 7.239 1.00 98.00 265 ILE A N 1
ATOM 2209 C CA . ILE A 1 265 ? -16.151 -4.527 7.444 1.00 98.00 265 ILE A CA 1
ATOM 2210 C C . ILE A 1 265 ? -15.509 -3.848 8.659 1.00 98.00 265 ILE A C 1
ATOM 2212 O O . ILE A 1 265 ? -14.920 -4.525 9.502 1.00 98.00 265 ILE A O 1
ATOM 2216 N N . MET A 1 266 ? -15.608 -2.519 8.759 1.00 96.44 266 MET A N 1
ATOM 2217 C CA . MET A 1 266 ? -15.051 -1.752 9.879 1.00 96.44 266 MET A CA 1
ATOM 2218 C C . MET A 1 266 ? -15.641 -2.204 11.218 1.00 96.44 266 MET A C 1
ATOM 2220 O O . MET A 1 266 ? -14.893 -2.399 12.180 1.00 96.44 266 MET A O 1
ATOM 2224 N N . ASP A 1 267 ? -16.958 -2.400 11.282 1.00 96.06 267 ASP A N 1
ATOM 2225 C CA . ASP A 1 267 ? -17.659 -2.858 12.481 1.00 96.06 267 ASP A CA 1
ATOM 2226 C C . ASP A 1 267 ? -17.240 -4.280 12.855 1.00 96.06 267 ASP A C 1
ATOM 2228 O O . ASP A 1 267 ? -16.899 -4.534 14.015 1.00 96.06 267 ASP A O 1
ATOM 2232 N N . PHE A 1 268 ? -17.159 -5.182 11.871 1.00 97.06 268 PHE A N 1
ATOM 2233 C CA . PHE A 1 268 ? -16.668 -6.540 12.078 1.00 97.06 268 PHE A CA 1
ATOM 2234 C C . PHE A 1 268 ? -15.247 -6.541 12.643 1.00 97.06 268 PHE A C 1
ATOM 2236 O O . PHE A 1 268 ? -15.019 -7.118 13.706 1.00 97.06 268 PHE A O 1
ATOM 2243 N N . VAL A 1 269 ? -14.299 -5.863 11.985 1.00 96.31 269 VAL A N 1
ATOM 2244 C CA . VAL A 1 269 ? -12.892 -5.818 12.414 1.00 96.31 269 VAL A CA 1
ATOM 2245 C C . VAL A 1 269 ? -12.767 -5.210 13.811 1.00 96.31 269 VAL A C 1
ATOM 2247 O O . VAL A 1 269 ? -12.050 -5.749 14.652 1.00 96.31 269 VAL A O 1
ATOM 2250 N N . SER A 1 270 ? -13.496 -4.128 14.088 1.00 94.62 270 SER A N 1
ATOM 2251 C CA . SER A 1 270 ? -13.476 -3.478 15.403 1.00 94.62 270 SER A CA 1
ATOM 2252 C C . SER A 1 270 ? -14.035 -4.385 16.499 1.00 94.62 270 SER A C 1
ATOM 2254 O O . SER A 1 270 ? -13.491 -4.416 17.600 1.00 94.62 270 SER A O 1
ATOM 2256 N N . SER A 1 271 ? -15.105 -5.137 16.216 1.00 95.44 271 SER A N 1
ATOM 2257 C CA . SER A 1 271 ? -15.745 -6.029 17.194 1.00 95.44 271 SER A CA 1
ATOM 2258 C C . SER A 1 271 ? -14.829 -7.148 17.696 1.00 95.44 271 SER A C 1
ATOM 2260 O O . SER A 1 271 ? -15.027 -7.635 18.803 1.00 95.44 271 SER A O 1
ATOM 2262 N N . GLN A 1 272 ? -13.783 -7.505 16.940 1.00 94.38 272 GLN A N 1
ATOM 2263 C CA . GLN A 1 272 ? -12.813 -8.528 17.345 1.00 94.38 272 GLN A CA 1
ATOM 2264 C C . GLN A 1 272 ? -11.943 -8.102 18.541 1.00 94.38 272 GLN A C 1
ATOM 2266 O O . GLN A 1 272 ? -11.267 -8.939 19.140 1.00 94.38 272 GLN A O 1
ATOM 2271 N N . PHE A 1 273 ? -11.906 -6.804 18.861 1.00 93.38 273 PHE A N 1
ATOM 2272 C CA . PHE A 1 273 ? -10.970 -6.229 19.833 1.00 93.38 273 PHE A CA 1
ATOM 2273 C C . PHE A 1 273 ? -11.619 -5.259 20.828 1.00 93.38 273 PHE A C 1
ATOM 2275 O O . PHE A 1 273 ? -10.882 -4.551 21.523 1.00 93.38 273 PHE A O 1
ATOM 2282 N N . ARG A 1 274 ? -12.957 -5.201 20.857 1.00 79.69 274 ARG A N 1
ATOM 2283 C CA . ARG A 1 274 ? -13.735 -4.451 21.853 1.00 79.69 274 ARG A CA 1
ATOM 2284 C C . ARG A 1 274 ? -13.829 -5.208 23.172 1.00 79.69 274 ARG A C 1
ATOM 2286 O O . ARG A 1 274 ? -13.804 -6.456 23.140 1.00 79.69 274 ARG A O 1
#

Radius of gyration: 19.36 Å; chains: 1; bounding box: 65×40×54 Å

Sequence (274 aa):
MKSEGPIFDINEFIKVVGIKREKKDTCEFEVCEKAMESYQKYPCYAKGWRPVQFQGSVFNYFHCTEEERKSFKAKKYLGAHLLVNNKSKIALTADILTSIRSPKNIILKSCNGKELQDLQPYLKTFTYVYYWCGNMMPVICNWRGKSDEGIHKIMTLYKDIIDNDYYKKMIDGEITGQTVKPTKLLPTWRKKNWNEWETFVSENFLFDYVDKSYKPRTDIPLFCIENRKEWLITNTKLIIQRSYRIKEKKPDELTEEDEECIKAIMDFVSSQFR

Foldseek 3Di:
DPPPDPDDDLVVLCVLFFQDDDPQQLDDSQQAQSLLVLLCLFQLQVPQKHKDQFQDAQLCQLPPDPVRRVVRCPDPRNGGIWIAHPVVSGIWTKEFLADCPVLVVCLVVPDDPVSNVVCVLLSQLLVSLRRTNLRMDTHSDYADDPASHNLVLLLLLPDDADPDCVQVCSSVNVDPPVVDHCSHHNVVVQCVSQVDLLSSQLSQLNQLQADPVRHGDPPQDGDDPVCSNVNSLSVSLSSLLSSLCSVVVPSYDDDPVSVVSSVVSSCVSSVVRD

Secondary structure (DSSP, 8-state):
----PPP--HHHHHHHHB----TT--S-STTSHHHHHHHTTSGGGSSSEEEEE--S-HHHHHHS-HHHHHHTTSSSSTT-EEEEETTTTEEEEEEESS-SHHHHHHHHHH--HHHHHHHHHHHHHHHHHTTBGGGEEEESS---SS---HHHHHHHHHSPPPS-SHHHHHHHTSS-GGGS-HHHHHHHHHHHHHSSHHHHHHHTT-GGGB-TTSPBPSSSPPP-STTHHHHHHHHHHHHHHHHHHHHHT--SPPPHHHHHHHHHHHHHHHHTT-

pLDDT: mean 89.9, std 9.86, range [36.62, 98.44]